Protein AF-A0A7X6SII7-F1 (afdb_monomer)

Radius of gyration: 23.07 Å; Cα contacts (8 Å, |Δi|>4): 286; chains: 1; bounding box: 39×50×78 Å

Mean predicted aligned error: 10.19 Å

Sequence (181 aa):
YEIGPFTLRFVPSVHAPLIVGRAVPNSGELTCEHLDELSGNAYRCGDVWAISIEVKGCRIYHQGSADFIEDEVPAEPVDVFLAGIAGRNSVPTYFPRVLRALDPAQIVPTHYDNFFRSTAKGLPFMPLVNLTRWAEETDSVARDARIVALDLEPQAPAAATDPERTNPESTDPESTERESK

Secondary structure (DSSP, 8-state):
-EETTEEEEEEEE----TBTTTB-TT-S---TT-GGG--TTT-----EEEEEEEETTEEEEEE-SS---GGGS-SS--SEEEEE-TTGGGSTTHHHHHHHHH--SEEEEES-B-TTS-GGG--PBPTT--HHHHHHHHHHH-TTSEE-------PPPPP---S------------------

pLDDT: mean 83.1, std 18.73, range [35.22, 98.5]

Solvent-accessible surface area (backbone atoms only — not comparable to full-atom values): 10917 Å² total; per-residue (Å²): 89,78,58,88,76,32,40,44,43,79,30,64,35,38,69,33,24,65,52,89,47,72,36,49,71,49,63,49,80,57,68,86,86,66,66,91,66,66,44,84,84,61,48,31,57,34,84,40,59,26,41,39,36,35,42,92,90,41,34,36,37,38,35,76,40,20,39,68,44,72,90,56,53,59,88,63,67,26,48,32,30,41,38,21,44,37,52,33,87,41,33,84,64,38,67,64,50,52,49,66,56,33,50,36,50,25,39,28,80,35,66,44,59,32,80,94,49,63,65,92,64,44,82,53,62,37,84,88,44,52,67,68,64,48,50,55,54,43,57,74,69,46,72,84,32,42,81,49,77,79,90,71,75,86,74,74,78,62,73,80,76,74,86,83,76,73,78,84,80,84,78,82,81,89,83,91,85,87,86,88,134

Foldseek 3Di:
DDDPQKDKDWFFFDAQAQPQLPHDVQADADDPPPPPPPDVNNDHPHTATWMWMDGPRAIEIEHQHQTTDLVRQDQDAHAEYAAEQPNVVSDPCSVLSVCVSRVYQEYEYDNQFDPVDDCVQPGDGDPPSPVVVVVVVCCVRNVNHHYDYDPDPPDDGRDPDDPPPDDDDPDDDDDDDDDDD

Structure (mmCIF, N/CA/C/O backbone):
data_AF-A0A7X6SII7-F1
#
_entry.id   AF-A0A7X6SII7-F1
#
loop_
_atom_site.group_PDB
_atom_site.id
_atom_site.type_symbol
_atom_site.label_atom_id
_atom_site.label_alt_id
_atom_site.label_comp_id
_atom_site.label_asym_id
_atom_site.label_entity_id
_atom_site.label_seq_id
_atom_site.pdbx_PDB_ins_code
_atom_site.Cartn_x
_atom_site.Cartn_y
_atom_site.Cartn_z
_atom_site.occupancy
_atom_site.B_iso_or_equiv
_atom_site.auth_seq_id
_atom_site.auth_comp_id
_atom_site.auth_asym_id
_atom_site.auth_atom_id
_atom_site.pdbx_PDB_model_num
ATOM 1 N N . TYR A 1 1 ? -8.939 15.999 2.863 1.00 95.75 1 TYR A N 1
ATOM 2 C CA . TYR A 1 1 ? -9.845 16.289 1.736 1.00 95.75 1 TYR A CA 1
ATOM 3 C C . TYR A 1 1 ? -11.142 15.541 1.956 1.00 95.75 1 TYR A C 1
ATOM 5 O O . TYR A 1 1 ? -11.082 14.405 2.402 1.00 95.75 1 TYR A O 1
ATOM 13 N N . GLU A 1 2 ? -12.284 16.152 1.663 1.00 97.06 2 GLU A N 1
ATOM 14 C CA . GLU A 1 2 ? -13.591 15.490 1.739 1.00 97.06 2 GLU A CA 1
ATOM 15 C C . GLU A 1 2 ? -14.167 15.375 0.326 1.00 97.06 2 GLU A C 1
ATOM 17 O O . GLU A 1 2 ? -14.242 16.368 -0.398 1.00 97.06 2 GLU A O 1
ATOM 22 N N . ILE A 1 3 ? -14.516 14.157 -0.090 1.00 96.94 3 ILE A N 1
ATOM 23 C CA . ILE A 1 3 ? -15.051 13.855 -1.421 1.00 96.94 3 ILE A CA 1
ATOM 24 C C . ILE A 1 3 ? -16.286 12.978 -1.234 1.00 96.94 3 ILE A C 1
ATOM 26 O O . ILE A 1 3 ? -16.186 11.767 -1.046 1.00 96.94 3 ILE A O 1
ATOM 30 N N . GLY A 1 4 ? -17.473 13.585 -1.262 1.00 97.00 4 GLY A N 1
ATOM 31 C CA . GLY A 1 4 ? -18.711 12.868 -0.955 1.00 97.00 4 GLY A CA 1
ATOM 32 C C . GLY A 1 4 ? -18.643 12.225 0.441 1.00 97.00 4 GLY A C 1
ATOM 33 O O . GLY A 1 4 ? -18.376 12.937 1.403 1.00 97.00 4 GLY A O 1
ATOM 34 N N . PRO A 1 5 ? -18.871 10.905 0.587 1.00 97.12 5 PRO A N 1
ATOM 35 C CA . PRO A 1 5 ? -18.815 10.235 1.887 1.00 97.12 5 PRO A CA 1
ATOM 36 C C . PRO A 1 5 ? -17.390 9.882 2.355 1.00 97.12 5 PRO A C 1
ATOM 38 O O . PRO A 1 5 ? -17.259 9.206 3.375 1.00 97.12 5 PRO A O 1
ATOM 41 N N . PHE A 1 6 ? -16.352 10.255 1.598 1.00 98.19 6 PHE A N 1
ATOM 42 C CA . PHE A 1 6 ? -14.968 9.873 1.862 1.00 98.19 6 PHE A CA 1
ATOM 43 C C . PHE A 1 6 ? -14.169 11.027 2.466 1.00 98.19 6 PHE A C 1
ATOM 45 O O . PHE A 1 6 ? -14.142 12.128 1.911 1.00 98.19 6 PHE A O 1
ATOM 52 N N . THR A 1 7 ? -13.422 10.734 3.526 1.00 98.25 7 THR A N 1
ATOM 53 C CA . THR A 1 7 ? -12.374 11.605 4.063 1.00 98.25 7 THR A CA 1
ATOM 54 C C . THR A 1 7 ? -11.020 11.039 3.662 1.00 98.25 7 THR A C 1
ATOM 56 O O . THR A 1 7 ? -10.670 9.930 4.050 1.00 98.25 7 THR A O 1
ATOM 59 N N . LEU A 1 8 ? -10.250 11.795 2.882 1.00 97.81 8 LEU A N 1
ATOM 60 C CA . LEU A 1 8 ? -8.930 11.406 2.395 1.00 97.81 8 LEU A CA 1
ATOM 61 C C . LEU A 1 8 ? -7.840 12.217 3.096 1.00 97.81 8 LEU A C 1
ATOM 63 O O . LEU A 1 8 ? -7.907 13.453 3.158 1.00 97.81 8 LEU A O 1
ATOM 67 N N . ARG A 1 9 ? -6.797 11.529 3.551 1.00 97.19 9 ARG A N 1
ATOM 68 C CA . ARG A 1 9 ? -5.551 12.109 4.055 1.00 97.19 9 ARG A CA 1
ATOM 69 C C . ARG A 1 9 ? -4.390 11.524 3.264 1.00 97.19 9 ARG A C 1
ATOM 71 O O . ARG A 1 9 ? -4.254 10.308 3.174 1.00 97.19 9 ARG A O 1
ATOM 78 N N . PHE A 1 10 ? -3.567 12.400 2.705 1.00 97.06 10 PHE A N 1
ATOM 79 C CA . PHE A 1 10 ? -2.291 12.013 2.118 1.00 97.06 10 PHE A CA 1
ATOM 80 C C . PHE A 1 10 ? -1.266 12.019 3.244 1.00 97.06 10 PHE A C 1
ATOM 82 O O . PHE A 1 10 ? -1.093 13.037 3.910 1.00 97.06 10 PHE A O 1
ATOM 89 N N . VAL A 1 11 ? -0.666 10.864 3.488 1.00 97.62 11 VAL A N 1
ATOM 90 C CA . VAL A 1 11 ? 0.299 10.641 4.561 1.00 97.62 11 VAL A CA 1
ATOM 91 C C . VAL A 1 11 ? 1.689 10.639 3.929 1.00 97.62 11 VAL A C 1
ATOM 93 O O . VAL A 1 11 ? 1.910 9.816 3.031 1.00 97.62 11 VAL A O 1
ATOM 96 N N . PRO A 1 12 ? 2.599 11.554 4.317 1.00 97.31 12 PRO A N 1
ATOM 97 C CA . PRO A 1 12 ? 3.953 11.570 3.780 1.00 97.31 12 PRO A CA 1
ATOM 98 C C . PRO A 1 12 ? 4.615 10.198 3.921 1.00 97.31 12 PRO A C 1
ATOM 100 O O . PRO A 1 12 ? 4.467 9.507 4.929 1.00 97.31 12 PRO A O 1
ATOM 103 N N . SER A 1 13 ? 5.317 9.768 2.880 1.00 96.44 13 SER A N 1
ATOM 104 C CA . SER A 1 13 ? 5.897 8.431 2.811 1.00 96.44 13 SER A CA 1
ATOM 105 C C . SER A 1 13 ? 7.200 8.446 2.014 1.00 96.44 13 SER A C 1
ATOM 107 O O . SER A 1 13 ? 7.691 9.497 1.606 1.00 96.44 13 SER A O 1
ATOM 109 N N . VAL A 1 14 ? 7.787 7.269 1.803 1.00 93.81 14 VAL A N 1
ATOM 110 C CA . VAL A 1 14 ? 9.038 7.107 1.054 1.00 93.81 14 VAL A CA 1
ATOM 111 C C . VAL A 1 14 ? 8.947 5.941 0.080 1.00 93.81 14 VAL A C 1
ATOM 113 O O . VAL A 1 14 ? 8.241 4.956 0.300 1.00 93.81 14 VAL A O 1
ATOM 116 N N . HIS A 1 15 ? 9.666 6.053 -1.035 1.00 93.56 15 HIS A N 1
ATOM 117 C CA . HIS A 1 15 ? 9.746 4.966 -1.998 1.00 93.56 15 HIS A CA 1
ATOM 118 C C . HIS A 1 15 ? 10.793 3.936 -1.554 1.00 93.56 15 HIS A C 1
ATOM 120 O O . HIS A 1 15 ? 11.882 4.303 -1.116 1.00 93.56 15 HIS A O 1
ATOM 126 N N . ALA A 1 16 ? 10.524 2.645 -1.760 1.00 89.44 16 ALA A N 1
ATOM 127 C CA . ALA A 1 16 ? 11.519 1.604 -1.533 1.00 89.44 16 ALA A CA 1
ATOM 128 C C . ALA A 1 16 ? 12.734 1.801 -2.471 1.00 89.44 16 ALA A C 1
ATOM 130 O O . ALA A 1 16 ? 12.552 2.103 -3.658 1.00 89.44 16 ALA A O 1
ATOM 131 N N . PRO A 1 17 ? 13.977 1.581 -2.014 1.00 88.31 17 PRO A N 1
ATOM 132 C CA . PRO A 1 17 ? 15.160 1.696 -2.855 1.00 88.31 17 PRO A CA 1
ATOM 133 C C . PRO A 1 17 ? 15.268 0.481 -3.793 1.00 88.31 17 PRO A C 1
ATOM 135 O O . PRO A 1 17 ? 15.845 -0.553 -3.459 1.00 88.31 17 PRO A O 1
ATOM 138 N N . LEU A 1 18 ? 14.685 0.567 -4.990 1.00 84.12 18 LEU A N 1
ATOM 139 C CA . LEU A 1 18 ? 14.614 -0.569 -5.921 1.00 84.12 18 LEU A CA 1
ATOM 140 C C . LEU A 1 18 ? 15.907 -0.815 -6.714 1.00 84.12 18 LEU A C 1
ATOM 142 O O . LEU A 1 18 ? 16.118 -1.923 -7.206 1.00 84.12 18 LEU A O 1
ATOM 146 N N . ILE A 1 19 ? 16.800 0.172 -6.825 1.00 78.44 19 ILE A N 1
ATOM 147 C CA . ILE A 1 19 ? 18.090 0.008 -7.508 1.00 78.44 19 ILE A CA 1
ATOM 148 C C . ILE A 1 19 ? 19.044 -0.733 -6.573 1.00 78.44 19 ILE A C 1
ATOM 150 O O . ILE A 1 19 ? 19.716 -0.123 -5.741 1.00 78.44 19 ILE A O 1
ATOM 154 N N . VAL A 1 20 ? 19.079 -2.063 -6.695 1.00 80.25 20 VAL A N 1
ATOM 155 C CA . VAL A 1 20 ? 19.944 -2.966 -5.906 1.00 80.25 20 VAL A CA 1
ATOM 156 C C . VAL A 1 20 ? 19.814 -2.720 -4.389 1.00 80.25 20 VAL A C 1
ATOM 158 O O . VAL A 1 20 ? 20.786 -2.826 -3.645 1.00 80.25 20 VAL A O 1
ATOM 161 N N . GLY A 1 21 ? 18.624 -2.329 -3.918 1.00 77.88 21 GLY A N 1
ATOM 162 C CA . GLY A 1 21 ? 18.395 -2.021 -2.502 1.00 77.88 21 GLY A CA 1
ATOM 163 C C . GLY A 1 21 ? 19.013 -0.705 -2.014 1.00 77.88 21 GLY A C 1
ATOM 164 O O . GLY A 1 21 ? 19.112 -0.510 -0.808 1.00 77.88 21 GLY A O 1
ATOM 165 N N . ARG A 1 22 ? 19.500 0.174 -2.906 1.00 80.94 22 ARG A N 1
ATOM 166 C CA . ARG A 1 22 ? 20.304 1.356 -2.528 1.00 80.94 22 ARG A CA 1
ATOM 167 C C . ARG A 1 22 ? 19.762 2.706 -2.973 1.00 80.94 22 ARG A C 1
ATOM 169 O O . ARG A 1 22 ? 20.085 3.703 -2.340 1.00 80.94 22 ARG A O 1
ATOM 176 N N . ALA A 1 23 ? 18.995 2.765 -4.057 1.00 83.62 23 ALA A N 1
ATOM 177 C CA . ALA A 1 23 ? 18.468 4.030 -4.565 1.00 83.62 23 ALA A CA 1
ATOM 178 C C . ALA A 1 23 ? 17.062 3.878 -5.146 1.00 83.62 23 ALA A C 1
ATOM 180 O O . ALA A 1 23 ? 16.682 2.810 -5.633 1.00 83.62 23 ALA A O 1
ATOM 181 N N . VAL A 1 24 ? 16.303 4.971 -5.101 1.00 84.50 24 VAL A N 1
ATOM 182 C CA . VAL A 1 24 ? 14.980 5.082 -5.718 1.00 84.50 24 VAL A CA 1
ATOM 183 C C . VAL A 1 24 ? 15.145 5.308 -7.229 1.00 84.50 24 VAL A C 1
ATOM 185 O O . VAL A 1 24 ? 15.905 6.201 -7.627 1.00 84.50 24 VAL A O 1
ATOM 188 N N . PRO A 1 25 ? 14.477 4.518 -8.093 1.00 84.38 25 PRO A N 1
ATOM 189 C CA . PRO A 1 25 ? 14.449 4.766 -9.533 1.00 84.38 25 PRO A CA 1
ATOM 190 C C . PRO A 1 25 ? 13.995 6.187 -9.858 1.00 84.38 25 PRO A C 1
ATOM 192 O O . PRO A 1 25 ? 13.020 6.668 -9.291 1.00 84.38 25 PRO A O 1
ATOM 195 N N . ASN A 1 26 ? 14.712 6.859 -10.762 1.00 87.00 26 ASN A N 1
ATOM 196 C CA . ASN A 1 26 ? 14.439 8.245 -11.152 1.00 87.00 26 ASN A CA 1
ATOM 197 C C . ASN A 1 26 ? 14.253 9.198 -9.954 1.00 87.00 26 ASN A C 1
ATOM 199 O O . ASN A 1 26 ? 13.431 10.107 -10.005 1.00 87.00 26 ASN A O 1
ATOM 203 N N . SER A 1 27 ? 15.021 9.016 -8.873 1.00 87.12 27 SER A N 1
ATOM 204 C CA . SER A 1 27 ? 14.995 9.927 -7.722 1.00 87.12 27 SER A CA 1
ATOM 205 C C . SER A 1 27 ? 15.153 11.390 -8.153 1.00 87.12 27 SER A C 1
ATOM 207 O O . SER A 1 27 ? 15.924 11.696 -9.071 1.00 87.12 27 SER A O 1
ATOM 209 N N . GLY A 1 28 ? 14.446 12.282 -7.465 1.00 86.19 28 GLY A N 1
ATOM 210 C CA . GLY A 1 28 ? 14.430 13.718 -7.730 1.00 86.19 28 GLY A CA 1
ATOM 211 C C . GLY A 1 28 ? 13.039 14.313 -7.539 1.00 86.19 28 GLY A C 1
ATOM 212 O O . GLY A 1 28 ? 12.057 13.580 -7.421 1.00 86.19 28 GLY A O 1
ATOM 213 N N . GLU A 1 29 ? 12.982 15.638 -7.523 1.00 87.31 29 GLU A N 1
ATOM 214 C CA . GLU A 1 29 ? 11.740 16.407 -7.473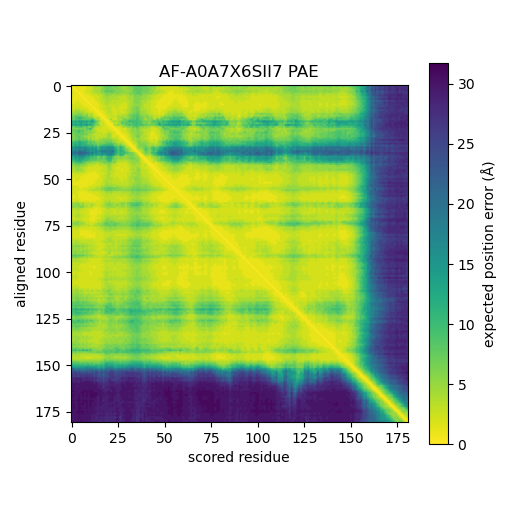 1.00 87.31 29 GLU A CA 1
ATOM 215 C C . GLU A 1 29 ? 10.962 16.275 -8.791 1.00 87.31 29 GLU A C 1
ATOM 217 O O . GLU A 1 29 ? 11.557 16.232 -9.871 1.00 87.31 29 GLU A O 1
ATOM 222 N N . LEU A 1 30 ? 9.634 16.222 -8.692 1.00 85.56 30 LEU A N 1
ATOM 223 C CA . LEU A 1 30 ? 8.717 16.305 -9.822 1.00 85.56 30 LEU A CA 1
ATOM 224 C C . LEU A 1 30 ? 7.749 17.458 -9.549 1.00 85.56 30 LEU A C 1
ATOM 226 O O . LEU A 1 30 ? 6.997 17.404 -8.579 1.00 85.56 30 LEU A O 1
ATOM 230 N N . THR A 1 31 ? 7.760 18.485 -10.399 1.00 81.31 31 THR A N 1
ATOM 231 C CA . THR A 1 31 ? 6.867 19.645 -10.272 1.00 81.31 31 THR A CA 1
ATOM 232 C C . THR A 1 31 ? 5.969 19.781 -11.496 1.00 81.31 31 THR A C 1
ATOM 234 O O . THR A 1 31 ? 6.288 19.309 -12.588 1.00 81.31 31 THR A O 1
ATOM 237 N N . CYS A 1 32 ? 4.837 20.464 -11.325 1.00 79.31 32 CYS A N 1
ATOM 238 C CA . CYS A 1 32 ? 3.934 20.799 -12.430 1.00 79.31 32 CYS A CA 1
ATOM 239 C C . CYS A 1 32 ? 4.380 22.037 -13.226 1.00 79.31 32 CYS A C 1
ATOM 241 O O . CYS A 1 32 ? 3.657 22.470 -14.118 1.00 79.31 32 CYS A O 1
ATOM 243 N N . GLU A 1 33 ? 5.526 22.637 -12.895 1.00 78.81 33 GLU A N 1
ATOM 244 C CA . GLU A 1 33 ? 5.976 23.896 -13.500 1.00 78.81 33 GLU A CA 1
ATOM 245 C C . GLU A 1 33 ? 6.568 23.705 -14.904 1.00 78.81 33 GLU A C 1
ATOM 247 O O . GLU A 1 33 ? 6.540 24.636 -15.701 1.00 78.81 33 GLU A O 1
ATOM 252 N N . HIS A 1 34 ? 7.071 22.505 -15.223 1.00 70.19 34 HIS A N 1
ATOM 253 C CA . HIS A 1 34 ? 7.804 22.228 -16.466 1.00 70.19 34 HIS A CA 1
ATOM 254 C C . HIS A 1 34 ? 7.419 20.859 -17.059 1.00 70.19 34 HIS A C 1
ATOM 256 O O . HIS A 1 34 ? 8.235 19.939 -17.134 1.00 70.19 34 HIS A O 1
ATOM 262 N N . LEU A 1 35 ? 6.153 20.692 -17.458 1.00 71.06 35 LEU A N 1
ATOM 263 C CA . LEU A 1 35 ? 5.634 19.414 -17.980 1.00 71.06 35 LEU A CA 1
ATOM 264 C C . LEU A 1 35 ? 6.083 19.105 -19.423 1.00 71.06 35 LEU A C 1
ATOM 266 O O . LEU A 1 35 ? 5.927 17.978 -19.896 1.00 71.06 35 LEU A O 1
ATOM 270 N N . ASP A 1 36 ? 6.646 20.097 -20.107 1.00 61.72 36 ASP A N 1
ATOM 271 C CA . ASP A 1 36 ? 6.871 20.141 -21.555 1.00 61.72 36 ASP A CA 1
ATOM 272 C C . ASP A 1 36 ? 7.904 19.105 -22.048 1.00 61.72 36 ASP A C 1
ATOM 274 O O . ASP A 1 36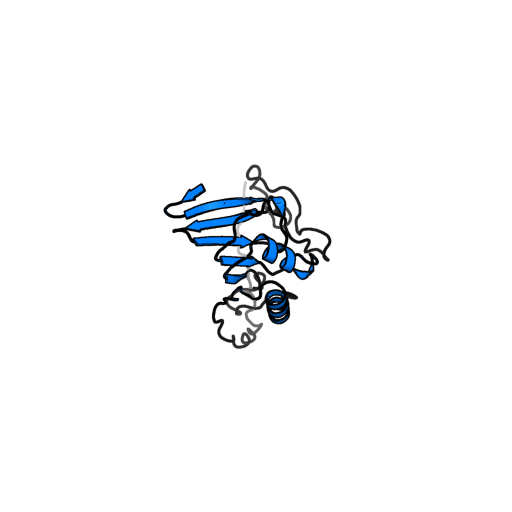 ? 7.906 18.732 -23.221 1.00 61.72 36 ASP A O 1
ATOM 278 N N . GLU A 1 37 ? 8.759 18.603 -21.149 1.00 64.12 37 GLU A N 1
ATOM 279 C CA . GLU A 1 37 ? 9.889 17.718 -21.465 1.00 64.12 37 GLU A CA 1
ATOM 280 C C . GLU A 1 37 ? 9.903 16.400 -20.666 1.00 64.12 37 GLU A C 1
ATOM 282 O O . GLU A 1 37 ? 10.957 15.770 -20.530 1.00 64.12 37 GLU A O 1
ATOM 287 N N . LEU A 1 38 ? 8.760 15.939 -20.137 1.00 71.19 38 LEU A N 1
ATOM 288 C CA . LEU A 1 38 ? 8.675 14.707 -19.330 1.00 71.19 38 LEU A CA 1
ATOM 289 C C . LEU A 1 38 ? 8.862 13.417 -20.160 1.00 71.19 38 LEU A C 1
ATOM 291 O O . LEU A 1 38 ? 7.981 12.568 -20.280 1.00 71.19 38 LEU A O 1
ATOM 295 N N . SER A 1 39 ? 10.059 13.243 -20.717 1.00 78.00 39 SER A N 1
ATOM 296 C CA . SER A 1 39 ? 10.587 11.957 -21.159 1.00 78.00 39 SER A CA 1
ATOM 297 C C . SER A 1 39 ? 10.756 11.013 -19.964 1.00 78.00 39 SER A C 1
ATOM 299 O O . SER A 1 39 ? 10.872 11.451 -18.818 1.00 78.00 39 SER A O 1
ATOM 301 N N . GLY A 1 40 ? 10.850 9.703 -20.214 1.00 76.88 40 GLY A N 1
ATOM 302 C CA . GLY A 1 40 ? 10.960 8.710 -19.135 1.00 76.88 40 GLY A CA 1
ATOM 303 C C . GLY A 1 40 ? 12.122 8.943 -18.152 1.00 76.88 40 GLY A C 1
ATOM 304 O O . GLY A 1 40 ? 11.998 8.592 -16.984 1.00 76.88 40 GLY A O 1
ATOM 305 N N . ASN A 1 41 ? 13.222 9.572 -18.591 1.00 75.25 41 ASN A N 1
ATOM 306 C CA . ASN A 1 41 ? 14.362 9.918 -17.726 1.00 75.25 41 ASN A CA 1
ATOM 307 C C . ASN A 1 41 ? 14.187 11.257 -16.985 1.00 75.25 41 ASN A C 1
ATOM 309 O O . ASN A 1 41 ? 14.825 11.477 -15.955 1.00 75.25 41 ASN A O 1
ATOM 313 N N . ALA A 1 42 ? 13.365 12.161 -17.521 1.00 80.31 42 ALA A N 1
ATOM 314 C CA . ALA A 1 42 ? 13.019 13.431 -16.885 1.00 80.31 42 ALA A CA 1
ATOM 315 C C . ALA A 1 42 ? 11.867 13.271 -15.880 1.00 80.31 42 ALA A C 1
ATOM 317 O O . ALA A 1 42 ? 11.735 14.084 -14.970 1.00 80.31 42 ALA A O 1
ATOM 318 N N . TYR A 1 43 ? 11.079 12.198 -15.999 1.00 85.19 43 TYR A N 1
ATOM 319 C CA . TYR A 1 43 ? 10.013 11.861 -15.064 1.00 85.19 43 TYR A CA 1
ATOM 320 C C . TYR A 1 43 ? 10.586 11.320 -13.748 1.00 85.19 43 TYR A C 1
ATOM 322 O O . TYR A 1 43 ? 10.931 10.137 -13.626 1.00 85.19 43 TYR A O 1
ATOM 330 N N . ARG A 1 44 ? 10.736 12.219 -12.773 1.00 88.00 44 ARG A N 1
ATOM 331 C CA . ARG A 1 44 ? 11.269 11.907 -11.447 1.00 88.00 44 ARG A CA 1
ATOM 332 C C . ARG A 1 44 ? 10.212 11.316 -10.522 1.00 88.00 44 ARG A C 1
ATOM 334 O O . ARG A 1 44 ? 9.020 11.485 -10.740 1.00 88.00 44 ARG A O 1
ATOM 341 N N . CYS A 1 45 ? 10.674 10.629 -9.480 1.00 89.50 45 CYS A N 1
ATOM 342 C CA . CYS A 1 45 ? 9.819 10.019 -8.463 1.00 89.50 45 CYS A CA 1
ATOM 343 C C . CYS A 1 45 ? 8.908 11.049 -7.774 1.00 89.50 45 CYS A C 1
ATOM 345 O O . CYS A 1 45 ? 7.748 10.741 -7.520 1.00 89.50 45 CYS A O 1
ATOM 347 N N . GLY A 1 46 ? 9.420 12.252 -7.493 1.00 91.62 46 GLY A N 1
ATOM 348 C CA . GLY A 1 46 ? 8.682 13.266 -6.747 1.00 91.62 46 GLY A CA 1
ATOM 349 C C . GLY A 1 46 ? 8.362 12.836 -5.316 1.00 91.62 46 GLY A C 1
ATOM 350 O O . GLY A 1 46 ? 9.016 11.953 -4.750 1.00 91.62 46 GLY A O 1
ATOM 351 N N . ASP A 1 47 ? 7.342 13.474 -4.748 1.00 92.38 47 ASP A N 1
ATOM 352 C CA . ASP A 1 47 ? 6.853 13.158 -3.411 1.00 92.38 47 ASP A CA 1
ATOM 353 C C . ASP A 1 47 ? 6.084 11.836 -3.393 1.00 92.38 47 ASP A C 1
ATOM 355 O O . ASP A 1 47 ? 5.303 11.518 -4.294 1.00 92.38 47 ASP A O 1
ATOM 359 N N . VAL A 1 48 ? 6.267 11.079 -2.315 1.00 94.31 48 VAL A N 1
ATOM 360 C CA . VAL A 1 48 ? 5.647 9.769 -2.129 1.00 94.31 48 VAL A CA 1
ATOM 361 C C . VAL A 1 48 ? 4.648 9.862 -0.994 1.00 94.31 48 VAL A C 1
ATOM 363 O O . VAL A 1 48 ? 4.952 10.372 0.083 1.00 94.31 48 VAL A O 1
ATOM 366 N N . TRP A 1 49 ? 3.456 9.329 -1.229 1.00 96.44 49 TRP A N 1
ATOM 367 C CA . TRP A 1 49 ? 2.351 9.417 -0.290 1.00 96.44 49 TRP A CA 1
ATOM 368 C C . TRP A 1 49 ? 1.700 8.055 -0.114 1.00 96.44 49 TRP A C 1
ATOM 370 O O . TRP A 1 49 ? 1.464 7.331 -1.083 1.00 96.44 49 TRP A O 1
ATOM 380 N N . ALA A 1 50 ? 1.360 7.740 1.127 1.00 97.50 50 ALA A N 1
ATOM 381 C CA . ALA A 1 50 ? 0.304 6.790 1.414 1.00 97.50 50 ALA A CA 1
ATOM 382 C C . ALA A 1 50 ? -1.037 7.531 1.469 1.00 97.50 50 ALA A C 1
ATOM 384 O O . ALA A 1 50 ? -1.085 8.755 1.629 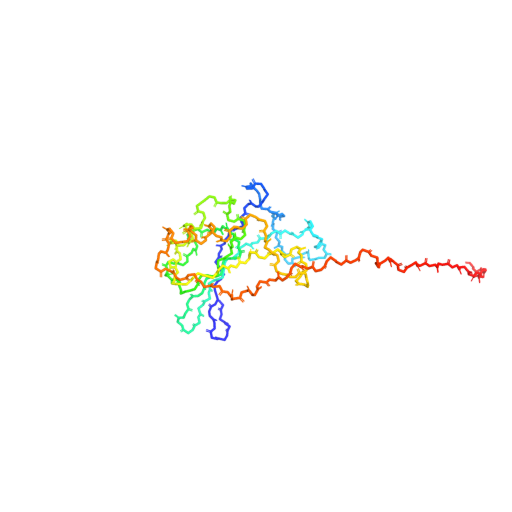1.00 97.50 50 ALA A O 1
ATOM 385 N N . ILE A 1 51 ? -2.143 6.804 1.333 1.00 97.81 51 ILE A N 1
ATOM 386 C CA . ILE A 1 51 ? -3.482 7.399 1.358 1.00 97.81 51 ILE A CA 1
ATOM 387 C C . ILE A 1 51 ? -4.293 6.727 2.458 1.00 97.81 51 ILE A C 1
ATOM 389 O O . ILE A 1 51 ? -4.615 5.545 2.368 1.00 97.81 51 ILE A O 1
ATOM 393 N N . SER A 1 52 ? -4.646 7.496 3.484 1.00 97.94 52 SER A N 1
ATOM 394 C CA . SER A 1 52 ? -5.636 7.102 4.483 1.00 97.94 52 SER A CA 1
ATOM 395 C C . SER A 1 52 ? -7.014 7.578 4.031 1.00 97.94 52 SER A C 1
ATOM 397 O O . SER A 1 52 ? -7.197 8.738 3.653 1.00 97.94 52 SER A O 1
ATOM 399 N N . ILE A 1 53 ? -7.973 6.659 4.013 1.00 98.38 53 ILE A N 1
ATOM 400 C CA . ILE A 1 53 ? -9.324 6.856 3.500 1.00 98.38 53 ILE A CA 1
ATOM 401 C C . ILE A 1 53 ? -10.293 6.409 4.585 1.00 98.38 53 ILE A C 1
ATOM 403 O O . ILE A 1 53 ? -10.294 5.249 4.983 1.00 98.38 53 ILE A O 1
ATOM 407 N N . GLU A 1 54 ? -11.157 7.309 5.028 1.00 98.19 54 GLU A N 1
ATOM 408 C CA . GLU A 1 54 ? -12.246 6.984 5.940 1.00 98.19 54 GLU A CA 1
ATOM 409 C C . GLU A 1 54 ? -13.587 7.104 5.218 1.00 98.19 54 GLU A C 1
ATOM 411 O O . GLU A 1 54 ? -13.847 8.086 4.521 1.00 98.19 54 GLU A O 1
ATOM 416 N N . VAL A 1 55 ? -14.448 6.101 5.378 1.00 98.06 55 VAL A N 1
ATOM 417 C CA . VAL A 1 55 ? -15.799 6.100 4.814 1.00 98.06 55 VAL A CA 1
ATOM 418 C C . VAL A 1 55 ? -16.745 5.309 5.705 1.00 98.06 55 VAL A C 1
ATOM 420 O O . VAL A 1 55 ? -16.527 4.134 5.978 1.00 98.06 55 VAL A O 1
ATOM 423 N N . LYS A 1 56 ? -17.833 5.947 6.156 1.00 96.25 56 LYS A N 1
ATOM 424 C CA . LYS A 1 56 ? -18.871 5.313 6.999 1.00 96.25 56 LYS A CA 1
ATOM 425 C C . LYS A 1 56 ? -18.303 4.553 8.218 1.00 96.25 56 LYS A C 1
ATOM 427 O O . LYS A 1 56 ? -18.805 3.487 8.563 1.00 96.25 56 LYS A O 1
ATOM 432 N N . GLY A 1 57 ? -17.264 5.100 8.852 1.00 95.88 57 GLY A N 1
ATOM 433 C CA . GLY A 1 57 ? -16.600 4.496 10.013 1.00 95.88 57 GLY A CA 1
ATOM 434 C C . GLY A 1 57 ? -15.610 3.370 9.693 1.00 95.88 57 GLY A C 1
ATOM 435 O O . GLY A 1 57 ? -15.083 2.782 10.625 1.00 95.88 57 GLY A O 1
ATOM 436 N N . CYS A 1 58 ? -15.356 3.078 8.414 1.00 97.88 58 CYS A N 1
ATOM 437 C CA . CYS A 1 58 ? -14.309 2.162 7.964 1.00 97.88 58 CYS A CA 1
ATOM 438 C C . CYS A 1 58 ? -13.059 2.951 7.563 1.00 97.88 58 CYS A C 1
ATOM 440 O O . CYS A 1 58 ? -13.162 3.910 6.792 1.00 97.88 58 CYS A O 1
ATOM 442 N N . ARG A 1 59 ? -11.892 2.534 8.056 1.00 98.38 59 ARG A N 1
ATOM 443 C CA . ARG A 1 59 ? -10.576 3.105 7.762 1.00 98.38 59 ARG A CA 1
ATOM 444 C C . ARG A 1 59 ? -9.784 2.183 6.848 1.00 98.38 59 ARG A C 1
ATOM 446 O O . ARG A 1 59 ? -9.461 1.050 7.197 1.00 98.38 59 ARG A O 1
ATOM 453 N N . ILE A 1 60 ? -9.430 2.704 5.686 1.00 98.44 60 ILE A N 1
ATOM 454 C CA . ILE A 1 60 ? -8.638 2.026 4.670 1.00 98.44 60 ILE A CA 1
ATOM 455 C C . ILE A 1 60 ? -7.305 2.760 4.558 1.00 98.44 60 ILE A C 1
ATOM 457 O O . ILE A 1 60 ? -7.278 3.978 4.399 1.00 98.44 60 ILE A O 1
ATOM 461 N N . TYR A 1 61 ? -6.200 2.027 4.602 1.00 98.50 61 TYR A N 1
ATOM 462 C CA . TYR A 1 61 ? -4.866 2.574 4.387 1.00 98.50 61 TYR A CA 1
ATOM 463 C C . TYR A 1 61 ? -4.260 1.972 3.127 1.00 98.50 61 TYR A C 1
ATOM 465 O O . TYR A 1 61 ? -4.120 0.755 3.019 1.00 98.50 61 TYR A O 1
ATOM 473 N N . HIS A 1 62 ? -3.913 2.814 2.159 1.00 98.19 62 HIS A N 1
ATOM 474 C CA . HIS A 1 62 ? -3.268 2.407 0.920 1.00 98.19 62 HIS A CA 1
ATOM 475 C C . HIS A 1 62 ? -1.796 2.794 0.922 1.00 98.19 62 HIS A C 1
ATOM 477 O O . HIS A 1 62 ? -1.463 3.979 0.938 1.00 98.19 62 HIS A O 1
ATOM 483 N N . GLN A 1 63 ? -0.929 1.785 0.843 1.00 97.19 63 GLN A N 1
ATOM 484 C CA . GLN A 1 63 ? 0.511 1.968 0.734 1.00 97.19 63 GLN A CA 1
ATOM 485 C C . GLN A 1 63 ? 0.971 1.572 -0.667 1.00 97.19 63 GLN A C 1
ATOM 487 O O . GLN A 1 63 ? 1.017 0.388 -0.995 1.00 97.19 63 GLN A O 1
ATOM 492 N N . GLY A 1 64 ? 1.311 2.567 -1.490 1.00 89.94 64 GLY A N 1
ATOM 493 C CA . GLY A 1 64 ? 1.670 2.352 -2.897 1.00 89.94 64 GLY A CA 1
ATOM 494 C C . GLY A 1 64 ? 3.081 1.794 -3.118 1.00 89.94 64 GLY A C 1
ATOM 495 O O . GLY A 1 64 ? 3.310 1.088 -4.095 1.00 89.94 64 GLY A O 1
ATOM 496 N N . SER A 1 65 ? 4.021 2.066 -2.208 1.00 90.31 65 SER A N 1
ATOM 497 C CA . SER A 1 65 ? 5.411 1.596 -2.286 1.00 90.31 65 SER A CA 1
ATOM 498 C C . SER A 1 65 ? 5.861 0.972 -0.964 1.00 90.31 65 SER A C 1
ATOM 500 O O . SER A 1 65 ? 5.429 1.387 0.106 1.00 90.31 65 SER A O 1
ATOM 502 N N . ALA A 1 66 ? 6.767 -0.003 -1.029 1.00 91.88 66 ALA A N 1
ATOM 503 C CA . ALA A 1 66 ? 7.184 -0.808 0.114 1.00 91.88 66 ALA A CA 1
ATOM 504 C C . ALA A 1 66 ? 8.237 -0.145 1.035 1.00 91.88 66 ALA A C 1
ATOM 506 O O . ALA A 1 66 ? 9.268 -0.749 1.331 1.00 91.88 66 ALA A O 1
ATOM 507 N N . ASP A 1 67 ? 7.989 1.097 1.455 1.00 94.31 67 ASP A N 1
ATOM 508 C CA . ASP A 1 67 ? 8.646 1.767 2.586 1.00 94.31 67 ASP A CA 1
ATOM 509 C C . ASP A 1 67 ? 7.744 2.894 3.124 1.00 94.31 67 ASP A C 1
ATOM 511 O O . ASP A 1 67 ? 6.783 3.264 2.455 1.00 94.31 67 ASP A O 1
ATOM 515 N N . PHE A 1 68 ? 7.986 3.406 4.334 1.00 96.50 68 PHE A N 1
ATOM 516 C CA . PHE A 1 68 ? 7.155 4.455 4.939 1.00 96.50 68 PHE A CA 1
ATOM 517 C C . PHE A 1 68 ? 7.863 5.227 6.060 1.00 96.50 68 PHE A C 1
ATOM 519 O O . PHE A 1 68 ? 8.808 4.736 6.681 1.00 96.50 68 PHE A O 1
ATOM 526 N N . ILE A 1 69 ? 7.356 6.429 6.349 1.00 96.44 69 ILE A N 1
ATOM 527 C CA . ILE A 1 69 ? 7.772 7.238 7.498 1.00 96.44 69 ILE A CA 1
ATOM 528 C C . ILE A 1 69 ? 6.877 6.855 8.676 1.00 96.44 69 ILE A C 1
ATOM 530 O O . ILE A 1 69 ? 5.668 7.051 8.629 1.00 96.44 69 ILE A O 1
ATOM 534 N N . GLU A 1 70 ? 7.460 6.260 9.713 1.00 94.88 70 GLU A N 1
ATOM 535 C CA . GLU A 1 70 ? 6.695 5.653 10.811 1.00 94.88 70 GLU A CA 1
ATOM 536 C C . GLU A 1 70 ? 5.920 6.679 11.640 1.00 94.88 70 GLU A C 1
ATOM 538 O O . GLU A 1 70 ? 4.755 6.450 11.945 1.00 94.88 70 GLU A O 1
ATOM 543 N N . ASP A 1 71 ? 6.525 7.839 11.897 1.00 96.19 71 ASP A N 1
ATOM 544 C CA . ASP A 1 71 ? 5.916 8.924 12.677 1.00 96.19 71 ASP A CA 1
ATOM 545 C C . ASP A 1 71 ? 4.727 9.600 11.966 1.00 96.19 71 ASP A C 1
ATOM 547 O O . ASP A 1 71 ? 3.947 10.307 12.600 1.00 96.19 71 ASP A O 1
ATOM 551 N N . GLU A 1 72 ? 4.578 9.384 10.657 1.00 97.06 72 GLU A N 1
ATOM 552 C CA . GLU A 1 72 ? 3.479 9.936 9.853 1.00 97.06 72 GLU A CA 1
ATOM 553 C C . GLU A 1 72 ? 2.254 9.008 9.833 1.00 97.06 72 GLU A C 1
ATOM 555 O O . GLU A 1 72 ? 1.158 9.410 9.433 1.00 97.06 72 GLU A O 1
ATOM 560 N N . VAL A 1 73 ? 2.411 7.748 10.255 1.00 95.69 73 VAL A N 1
ATOM 561 C CA . VAL A 1 73 ? 1.310 6.781 10.269 1.00 95.69 73 VAL A CA 1
ATOM 562 C C . VAL A 1 73 ? 0.278 7.183 11.331 1.00 95.69 73 VAL A C 1
ATOM 564 O O . VAL A 1 73 ? 0.658 7.504 12.458 1.00 95.69 73 VAL A O 1
ATOM 567 N N . PRO A 1 74 ? -1.033 7.160 11.011 1.00 90.38 74 PRO A N 1
ATOM 568 C CA . PRO A 1 74 ? -2.076 7.403 12.001 1.00 90.38 74 PRO A CA 1
ATOM 569 C C . PRO A 1 74 ? -1.930 6.472 13.206 1.00 90.38 74 PRO A C 1
ATOM 571 O O . PRO A 1 74 ? -1.677 5.282 13.045 1.00 90.38 74 PRO A O 1
ATOM 574 N N . ALA A 1 75 ? -2.116 7.014 14.408 1.00 91.00 75 ALA A N 1
ATOM 575 C CA . ALA A 1 75 ? -2.001 6.234 15.637 1.00 91.00 75 ALA A CA 1
ATOM 576 C C . ALA A 1 75 ? -3.156 5.235 15.806 1.00 91.00 75 A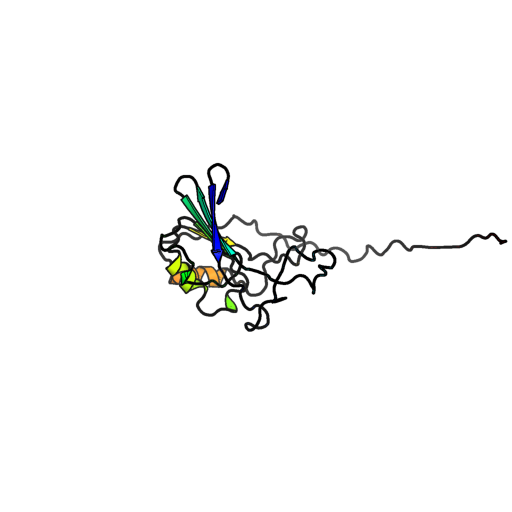LA A C 1
ATOM 578 O O . ALA A 1 75 ? -3.050 4.281 16.577 1.00 91.00 75 ALA A O 1
ATOM 579 N N . GLU A 1 76 ? -4.288 5.480 15.146 1.00 93.56 76 GLU A N 1
ATOM 580 C CA . GLU A 1 76 ? -5.438 4.603 15.231 1.00 93.56 76 GLU A CA 1
ATOM 581 C C . GLU A 1 76 ? -5.323 3.389 14.294 1.00 93.56 76 GLU A C 1
ATOM 583 O O . GLU A 1 76 ? -4.956 3.553 13.127 1.00 93.56 76 GLU A O 1
ATOM 588 N N . PRO A 1 77 ? -5.757 2.197 14.750 1.00 96.31 77 PRO A N 1
ATOM 589 C CA . PRO A 1 77 ? -5.837 1.013 13.904 1.00 96.31 77 PRO A CA 1
ATOM 590 C C . PRO A 1 77 ? -6.705 1.224 12.664 1.00 96.31 77 PRO A C 1
ATOM 592 O O . PRO A 1 77 ? -7.665 2.017 12.670 1.00 96.31 77 PRO A O 1
ATOM 595 N N . VAL A 1 78 ? -6.394 0.461 11.617 1.00 97.81 78 VAL A N 1
ATOM 596 C CA . VAL A 1 78 ? -7.107 0.493 10.335 1.00 97.81 78 VAL A CA 1
ATOM 597 C C . VAL A 1 78 ? -7.917 -0.782 10.118 1.00 97.81 78 VAL A C 1
ATOM 599 O O . VAL A 1 78 ? -7.532 -1.878 10.513 1.00 97.81 78 VAL A O 1
ATOM 602 N N . ASP A 1 79 ? -9.055 -0.673 9.442 1.00 98.31 79 ASP A N 1
ATOM 603 C CA . ASP A 1 79 ? -9.880 -1.842 9.136 1.00 98.31 79 ASP A CA 1
ATOM 604 C C . ASP A 1 79 ? -9.306 -2.629 7.953 1.00 98.31 79 ASP A C 1
ATOM 606 O O . ASP A 1 79 ? -9.321 -3.861 7.946 1.00 98.31 79 ASP A O 1
ATOM 610 N N . VAL A 1 80 ? -8.787 -1.919 6.946 1.00 98.31 80 VAL A N 1
ATOM 611 C CA . VAL A 1 80 ? -8.266 -2.514 5.711 1.00 98.31 80 VAL A CA 1
ATOM 612 C C . VAL A 1 80 ? -6.927 -1.893 5.337 1.00 98.31 80 VAL A C 1
ATOM 614 O O . VAL A 1 80 ? -6.828 -0.692 5.099 1.00 98.31 80 VAL A O 1
ATOM 617 N N . PHE A 1 81 ? -5.905 -2.727 5.190 1.00 98.25 81 PHE A N 1
ATOM 618 C CA . PHE A 1 81 ? -4.611 -2.342 4.647 1.00 98.25 81 PHE A CA 1
ATOM 619 C C . PHE A 1 81 ? -4.458 -2.843 3.207 1.00 98.25 81 PHE A C 1
ATOM 621 O O . PHE A 1 81 ? -4.348 -4.045 2.966 1.00 98.25 81 PHE A O 1
ATOM 628 N N . LEU A 1 82 ? -4.433 -1.921 2.242 1.00 97.94 82 LEU A N 1
ATOM 629 C CA . LEU A 1 82 ? -4.067 -2.196 0.853 1.00 97.94 82 LEU A CA 1
ATOM 630 C C . LEU A 1 82 ? -2.537 -2.138 0.741 1.00 97.94 82 LEU A C 1
ATOM 632 O O . LEU A 1 82 ? -1.943 -1.067 0.594 1.00 97.94 82 LEU A O 1
ATOM 636 N N . ALA A 1 83 ? -1.912 -3.303 0.867 1.00 96.62 83 ALA A N 1
ATOM 637 C CA . ALA A 1 83 ? -0.482 -3.468 1.058 1.00 96.62 83 ALA A CA 1
ATOM 638 C C . ALA A 1 83 ? 0.261 -3.561 -0.279 1.00 96.62 83 ALA A C 1
ATOM 640 O O . ALA A 1 83 ? 0.211 -4.599 -0.938 1.00 96.62 83 ALA A O 1
ATOM 641 N N . GLY A 1 84 ? 0.966 -2.513 -0.702 1.00 94.75 84 GLY A N 1
ATOM 642 C CA . GLY A 1 84 ? 1.904 -2.589 -1.824 1.00 94.75 84 GLY A CA 1
ATOM 643 C C . GLY A 1 84 ? 3.134 -3.416 -1.447 1.00 94.75 84 GLY A C 1
ATOM 644 O O . GLY A 1 84 ? 3.907 -3.022 -0.577 1.00 94.75 84 GLY A O 1
ATOM 645 N N . ILE A 1 85 ? 3.319 -4.580 -2.079 1.00 93.25 85 ILE A N 1
ATOM 646 C CA . ILE A 1 85 ? 4.346 -5.554 -1.650 1.00 93.25 85 ILE A CA 1
ATOM 647 C C . ILE A 1 85 ? 5.528 -5.705 -2.613 1.00 93.25 85 ILE A C 1
ATOM 649 O O . ILE A 1 85 ? 6.532 -6.334 -2.257 1.00 93.25 85 ILE A O 1
ATOM 653 N N . ALA A 1 86 ? 5.461 -5.138 -3.821 1.00 91.38 86 ALA A N 1
ATOM 654 C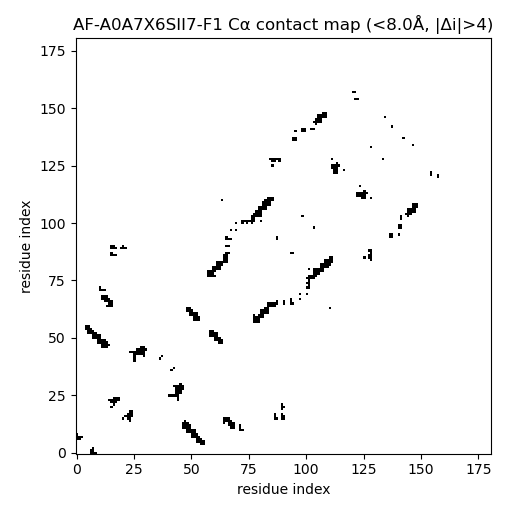 CA . ALA A 1 86 ? 6.633 -5.082 -4.691 1.00 91.38 86 ALA A CA 1
ATOM 655 C C . ALA A 1 86 ? 7.742 -4.233 -4.060 1.00 91.38 86 ALA A C 1
ATOM 657 O O . ALA A 1 86 ? 7.500 -3.186 -3.470 1.00 91.38 86 ALA A O 1
ATOM 658 N N . GLY A 1 87 ? 8.985 -4.701 -4.184 1.00 90.00 87 GLY A N 1
ATOM 659 C CA . GLY A 1 87 ? 10.144 -4.000 -3.631 1.00 90.00 87 GLY A CA 1
ATOM 660 C C . GLY A 1 87 ? 10.371 -4.193 -2.131 1.00 90.00 87 GLY A C 1
ATOM 661 O O . GLY A 1 87 ? 11.431 -3.811 -1.648 1.00 90.00 87 GLY A O 1
ATOM 662 N N . ARG A 1 88 ? 9.464 -4.863 -1.404 1.00 92.12 88 ARG A N 1
ATOM 663 C CA . ARG A 1 88 ? 9.575 -5.076 0.056 1.00 92.12 88 ARG A CA 1
ATOM 664 C C . ARG A 1 88 ? 10.898 -5.695 0.505 1.00 92.12 88 ARG A C 1
ATOM 666 O O . ARG A 1 88 ? 11.380 -5.414 1.591 1.00 92.12 88 ARG A O 1
ATOM 673 N N . ASN A 1 89 ? 11.501 -6.543 -0.330 1.00 89.69 89 ASN A N 1
ATOM 674 C CA . ASN A 1 89 ? 12.760 -7.211 0.005 1.00 89.69 89 ASN A CA 1
ATOM 675 C C . ASN A 1 89 ? 13.955 -6.246 0.023 1.00 89.69 89 ASN A C 1
ATOM 677 O O . ASN A 1 89 ? 15.003 -6.604 0.554 1.00 89.69 89 ASN A O 1
ATOM 681 N N . SER A 1 90 ? 13.811 -5.051 -0.558 1.00 90.75 90 SER A N 1
ATOM 682 C CA . SER A 1 90 ? 14.832 -4.003 -0.534 1.00 90.75 90 SER A CA 1
ATOM 683 C C . SER A 1 90 ? 14.891 -3.262 0.800 1.00 90.75 90 SER A C 1
ATOM 685 O O . SER A 1 90 ? 15.895 -2.609 1.069 1.00 90.75 90 SER A O 1
ATOM 687 N N . VAL A 1 91 ? 13.847 -3.361 1.629 1.00 91.25 91 VAL A N 1
ATOM 688 C CA . VAL A 1 91 ? 13.760 -2.682 2.926 1.00 91.25 91 VAL A CA 1
ATOM 689 C C . VAL A 1 91 ? 13.590 -3.731 4.023 1.00 91.25 91 VAL A C 1
ATOM 691 O O . VAL A 1 91 ? 12.479 -4.208 4.274 1.00 91.25 91 VAL A O 1
ATOM 694 N N . PRO A 1 92 ? 14.686 -4.143 4.687 1.00 88.88 92 PRO A N 1
ATOM 695 C CA . PRO A 1 92 ? 14.611 -5.109 5.771 1.00 88.88 92 PRO A CA 1
ATOM 696 C C . PRO A 1 92 ? 13.600 -4.669 6.828 1.00 88.88 92 PRO A C 1
ATOM 698 O O . PRO A 1 92 ? 13.585 -3.513 7.240 1.00 88.88 92 PRO A O 1
ATOM 701 N N . THR A 1 93 ? 12.775 -5.602 7.301 1.00 90.06 93 THR A N 1
ATOM 702 C CA . THR A 1 93 ? 11.768 -5.382 8.357 1.00 90.06 93 THR A CA 1
ATOM 703 C C . THR A 1 93 ? 10.631 -4.408 8.028 1.00 90.06 93 THR A C 1
ATOM 705 O O . THR A 1 93 ? 9.775 -4.206 8.888 1.00 90.06 93 THR A O 1
ATOM 708 N N . TYR A 1 94 ? 10.558 -3.867 6.803 1.00 93.50 94 TYR A N 1
ATOM 709 C CA . TYR A 1 94 ? 9.470 -2.979 6.376 1.00 93.50 94 TYR A CA 1
ATOM 710 C C . TYR A 1 94 ? 8.094 -3.563 6.699 1.00 93.50 94 TYR A C 1
ATOM 712 O O . TYR A 1 94 ? 7.279 -2.915 7.353 1.00 93.50 94 TYR A O 1
ATOM 720 N N . PHE A 1 95 ? 7.854 -4.805 6.277 1.00 94.00 95 PHE A N 1
ATOM 721 C CA . PHE A 1 95 ? 6.522 -5.381 6.359 1.00 94.00 95 PHE A CA 1
ATOM 722 C C . PHE A 1 95 ? 6.079 -5.632 7.817 1.00 94.00 95 PHE A C 1
ATOM 724 O O . PHE A 1 95 ? 5.006 -5.174 8.205 1.00 94.00 95 PHE A O 1
ATOM 731 N N . PRO A 1 96 ? 6.918 -6.209 8.700 1.00 94.19 96 PRO A N 1
ATOM 732 C CA . PRO A 1 96 ? 6.608 -6.269 10.126 1.00 94.19 96 PRO A CA 1
ATOM 733 C C . PRO A 1 96 ? 6.425 -4.903 10.802 1.00 94.19 96 PRO A C 1
ATOM 735 O O . PRO A 1 96 ? 5.640 -4.800 11.739 1.00 94.19 96 PRO A O 1
ATOM 738 N N . ARG A 1 97 ? 7.167 -3.866 10.386 1.00 95.56 97 ARG A N 1
ATOM 739 C CA . ARG A 1 97 ? 7.019 -2.503 10.927 1.00 95.56 97 ARG A CA 1
ATOM 740 C C . ARG A 1 97 ? 5.657 -1.919 10.565 1.00 95.56 97 ARG A C 1
ATOM 742 O O . ARG A 1 97 ? 4.921 -1.514 11.456 1.00 95.56 97 ARG A O 1
ATOM 749 N N . VAL A 1 98 ? 5.299 -1.941 9.280 1.00 96.25 98 VAL A N 1
ATOM 750 C CA . VAL A 1 98 ? 4.046 -1.332 8.811 1.00 96.25 98 VAL A CA 1
ATOM 751 C C . VAL A 1 98 ? 2.819 -2.053 9.372 1.00 96.25 98 VAL A C 1
ATOM 753 O O . VAL A 1 98 ? 1.858 -1.399 9.757 1.00 96.25 98 VAL A O 1
ATOM 756 N N . LEU A 1 99 ? 2.869 -3.384 9.521 1.00 96.31 99 LEU A N 1
ATOM 757 C CA . LEU A 1 99 ? 1.777 -4.137 10.145 1.00 96.31 99 LEU A CA 1
ATOM 758 C C . LEU A 1 99 ? 1.566 -3.767 11.616 1.00 96.31 99 LEU A C 1
ATOM 760 O O . LEU A 1 99 ? 0.425 -3.670 12.049 1.00 96.31 99 LEU A O 1
ATOM 764 N N . ARG A 1 100 ? 2.643 -3.541 12.378 1.00 95.12 100 ARG A N 1
ATOM 765 C CA . ARG A 1 100 ? 2.530 -3.106 13.780 1.00 95.12 100 ARG A CA 1
ATOM 766 C C . ARG A 1 100 ? 2.036 -1.671 13.905 1.00 95.12 100 ARG A C 1
ATOM 768 O O . ARG A 1 100 ? 1.306 -1.384 14.842 1.00 95.12 100 ARG A O 1
ATOM 775 N N . ALA A 1 101 ? 2.452 -0.795 12.994 1.00 96.00 101 ALA A N 1
ATOM 776 C CA . ALA A 1 101 ? 2.030 0.600 12.998 1.00 96.00 101 ALA A CA 1
ATOM 777 C C . ALA A 1 101 ? 0.543 0.748 12.637 1.00 96.00 101 ALA A C 1
ATOM 779 O O . ALA A 1 101 ? -0.148 1.561 13.234 1.00 96.00 101 ALA A O 1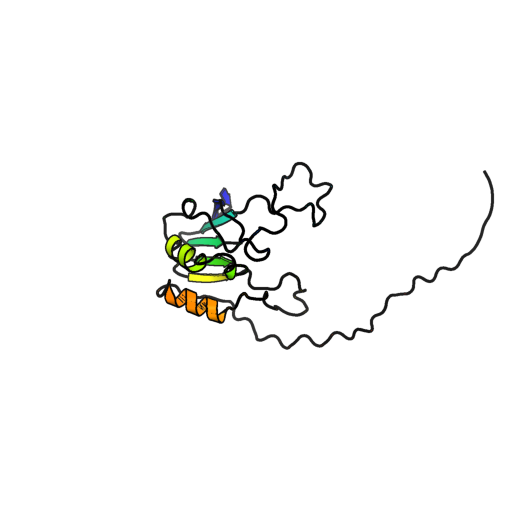
ATOM 780 N N . LEU A 1 102 ? 0.053 -0.045 11.677 1.00 97.19 102 LEU A N 1
ATOM 781 C CA . LEU A 1 102 ? -1.326 0.049 11.187 1.00 97.19 102 LEU A CA 1
ATOM 782 C C . LEU A 1 102 ? -2.334 -0.815 11.953 1.00 97.19 102 LEU A C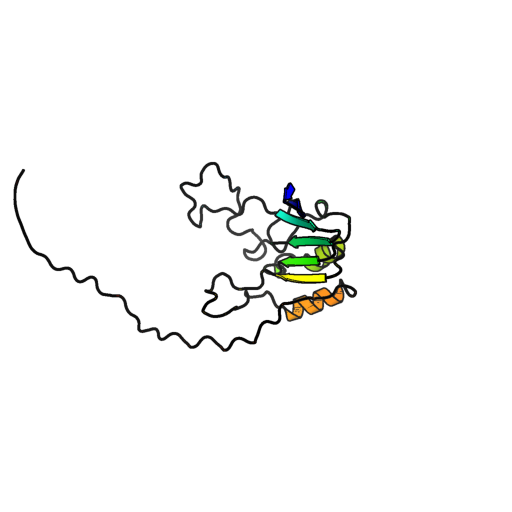 1
ATOM 784 O O . LEU A 1 102 ? -3.524 -0.514 11.898 1.00 97.19 102 LEU A O 1
ATOM 788 N N . ASP A 1 103 ? -1.882 -1.900 12.589 1.00 96.50 103 ASP A N 1
ATOM 789 C CA . ASP A 1 103 ? -2.721 -2.894 13.278 1.00 96.50 103 ASP A CA 1
ATOM 790 C C . ASP A 1 103 ? -3.997 -3.281 12.487 1.00 96.50 103 ASP A C 1
ATOM 792 O O . ASP A 1 103 ? -5.120 -3.036 12.935 1.00 96.50 103 ASP A O 1
ATOM 796 N N . PRO A 1 104 ? -3.859 -3.801 11.247 1.00 97.69 104 PRO A N 1
ATOM 797 C CA . PRO A 1 104 ? -4.994 -3.940 10.347 1.00 97.69 104 PRO A CA 1
ATOM 798 C C . PRO A 1 104 ? -5.869 -5.160 10.653 1.00 97.69 104 PRO A C 1
ATOM 800 O O . PRO A 1 104 ? -5.365 -6.271 10.809 1.00 97.69 104 PRO A O 1
ATOM 803 N N . ALA A 1 105 ? -7.194 -5.008 10.581 1.00 97.50 105 ALA A N 1
ATOM 804 C CA . ALA A 1 105 ? -8.108 -6.157 10.654 1.00 97.50 105 ALA A CA 1
ATOM 805 C C . ALA A 1 105 ? -8.096 -7.018 9.371 1.00 97.50 105 ALA A C 1
ATOM 807 O O . ALA A 1 105 ? -8.297 -8.239 9.420 1.00 97.50 105 ALA A O 1
ATOM 808 N N . GLN A 1 106 ? -7.881 -6.396 8.208 1.00 98.06 106 GLN A N 1
ATOM 809 C CA . GLN A 1 106 ? -7.765 -7.063 6.910 1.00 98.06 106 GLN A CA 1
ATOM 810 C C . GLN A 1 106 ? -6.555 -6.559 6.132 1.00 98.06 106 GLN A C 1
ATOM 812 O O . GLN A 1 106 ? -6.288 -5.361 6.086 1.00 98.06 106 GLN A O 1
ATOM 817 N N . ILE A 1 107 ? -5.859 -7.473 5.461 1.00 97.88 107 ILE A N 1
ATOM 818 C CA . ILE A 1 107 ? -4.689 -7.173 4.640 1.00 97.88 107 ILE A CA 1
ATOM 819 C C . ILE A 1 107 ? -4.967 -7.647 3.219 1.00 97.88 107 ILE A C 1
ATOM 821 O O . ILE A 1 107 ? -5.156 -8.838 2.973 1.00 97.88 107 ILE A O 1
ATOM 825 N N . VAL A 1 108 ? -4.964 -6.709 2.278 1.00 96.75 108 VAL A N 1
ATOM 826 C CA . VAL A 1 108 ? -5.140 -6.970 0.851 1.00 96.75 108 VAL A CA 1
ATOM 827 C C . VAL A 1 108 ? -3.804 -6.724 0.159 1.00 96.75 108 VAL A C 1
ATOM 829 O O . VAL A 1 108 ? -3.374 -5.570 0.098 1.00 96.75 108 VAL A O 1
ATOM 832 N N . PRO A 1 109 ? -3.114 -7.754 -0.363 1.00 94.69 109 PRO A N 1
ATOM 833 C CA . PRO A 1 109 ? -1.902 -7.522 -1.130 1.00 94.69 109 PRO A CA 1
ATOM 834 C C . PRO A 1 109 ? -2.254 -6.750 -2.406 1.00 94.69 109 PRO A C 1
ATOM 836 O O . PRO A 1 109 ? -3.275 -6.998 -3.046 1.00 94.69 109 PRO A O 1
ATOM 839 N N . THR A 1 110 ? -1.394 -5.816 -2.792 1.00 93.75 110 THR A N 1
ATOM 840 C CA . THR A 1 110 ? -1.495 -5.015 -4.017 1.00 93.75 110 THR A CA 1
ATOM 841 C C . THR A 1 110 ? -0.108 -4.825 -4.637 1.00 93.75 110 THR A C 1
ATOM 843 O O . THR A 1 110 ? 0.912 -5.176 -4.036 1.00 93.75 110 THR A O 1
ATOM 846 N N . HIS A 1 111 ? -0.061 -4.277 -5.854 1.00 92.00 111 HIS A N 1
ATOM 847 C CA . HIS A 1 111 ? 1.182 -3.926 -6.548 1.00 92.00 111 HIS A CA 1
ATOM 848 C C . HIS A 1 111 ? 2.146 -5.120 -6.740 1.00 92.00 111 HIS A C 1
ATOM 850 O O . HIS A 1 111 ? 3.365 -4.967 -6.711 1.00 92.00 111 HIS A O 1
ATOM 856 N N . TYR A 1 112 ? 1.618 -6.336 -6.895 1.00 91.00 112 TYR A N 1
ATOM 857 C CA . TYR A 1 112 ? 2.406 -7.549 -7.152 1.00 91.00 112 TYR A CA 1
ATOM 858 C C . TYR A 1 112 ? 2.430 -7.962 -8.627 1.00 91.00 112 TYR A C 1
ATOM 860 O O . TYR A 1 112 ? 3.176 -8.869 -8.998 1.00 91.00 112 TYR A O 1
ATOM 868 N N . ASP A 1 113 ? 1.622 -7.322 -9.462 1.00 89.25 113 ASP A N 1
ATOM 869 C CA . ASP A 1 113 ? 1.539 -7.521 -10.901 1.00 89.25 113 ASP A CA 1
ATOM 870 C C . ASP A 1 113 ? 2.742 -6.917 -11.632 1.00 89.25 113 ASP A C 1
ATOM 872 O O . ASP A 1 113 ? 3.301 -5.892 -11.247 1.00 89.25 113 ASP A O 1
ATOM 876 N N . ASN A 1 114 ? 3.153 -7.569 -12.714 1.00 90.62 114 ASN A N 1
ATOM 877 C CA . ASN A 1 114 ? 4.191 -7.091 -13.610 1.00 90.62 114 ASN A CA 1
ATOM 878 C C . ASN A 1 114 ? 3.589 -6.141 -14.644 1.00 90.62 114 ASN A C 1
ATOM 880 O O . ASN A 1 114 ? 3.304 -6.525 -15.780 1.00 90.62 114 ASN A O 1
ATOM 884 N N . PHE A 1 115 ? 3.467 -4.882 -14.236 1.00 87.62 115 PHE A N 1
ATOM 885 C CA . PHE A 1 115 ? 2.969 -3.774 -15.048 1.00 87.62 115 PHE A CA 1
ATOM 886 C C . PHE A 1 115 ? 3.869 -3.410 -16.247 1.00 87.62 115 PHE A C 1
ATOM 888 O O . PHE A 1 115 ? 3.462 -2.630 -17.104 1.00 87.62 115 PHE A O 1
ATOM 895 N N . PHE A 1 116 ? 5.069 -3.996 -16.377 1.00 88.94 116 PHE A N 1
ATOM 896 C CA . PHE A 1 116 ? 5.884 -3.886 -17.598 1.00 88.94 116 PHE A CA 1
ATOM 897 C C . PHE A 1 116 ? 5.408 -4.824 -18.718 1.00 88.94 116 PHE A C 1
ATOM 899 O O . PHE A 1 116 ? 5.956 -4.810 -19.823 1.00 88.94 116 PHE A O 1
ATOM 906 N N . ARG A 1 117 ? 4.412 -5.677 -18.450 1.00 87.81 117 ARG A N 1
ATOM 907 C CA . ARG A 1 117 ? 3.792 -6.560 -19.438 1.00 87.81 117 ARG A CA 1
ATOM 908 C C . ARG A 1 117 ? 2.334 -6.176 -19.657 1.00 87.81 117 ARG A C 1
ATOM 910 O O . ARG A 1 117 ? 1.626 -5.783 -18.742 1.00 87.81 117 ARG A O 1
ATOM 917 N N . SER A 1 118 ? 1.880 -6.338 -20.899 1.00 86.94 118 SER A N 1
ATOM 918 C CA . SER A 1 118 ? 0.472 -6.145 -21.248 1.00 86.94 118 SER A CA 1
ATOM 919 C C . SER A 1 118 ? -0.419 -7.152 -20.521 1.00 86.94 118 SER A C 1
ATOM 921 O O . SER A 1 118 ? -0.138 -8.352 -20.541 1.00 86.94 118 SER A O 1
ATOM 923 N N . THR A 1 119 ? -1.543 -6.669 -19.994 1.00 82.94 119 THR A N 1
ATOM 924 C CA . THR A 1 119 ? -2.595 -7.478 -19.362 1.00 82.94 119 THR A CA 1
ATOM 925 C C . THR A 1 119 ? -3.273 -8.455 -20.326 1.00 82.94 119 THR A C 1
ATOM 927 O O . THR A 1 119 ? -3.809 -9.473 -19.897 1.00 82.94 119 THR A O 1
ATOM 930 N N . ALA A 1 120 ? -3.193 -8.219 -21.643 1.00 84.94 120 ALA A N 1
ATOM 931 C CA . ALA A 1 120 ? -3.673 -9.163 -22.657 1.00 84.94 120 ALA A CA 1
ATOM 932 C C . ALA A 1 120 ? -2.884 -10.486 -22.661 1.00 84.94 120 ALA A C 1
ATOM 934 O O . ALA A 1 120 ? -3.374 -11.499 -23.152 1.00 84.94 120 ALA A O 1
ATOM 935 N N . LYS A 1 121 ? -1.662 -10.489 -22.106 1.00 81.69 121 LYS A N 1
ATOM 936 C CA . LYS A 1 121 ? -0.832 -11.691 -21.913 1.00 81.69 121 LYS A CA 1
ATOM 937 C C . LYS A 1 121 ? -1.027 -12.314 -20.533 1.00 81.69 121 LYS A C 1
ATOM 939 O O . LYS A 1 121 ? -0.226 -13.158 -20.132 1.00 81.69 121 LYS A O 1
ATOM 944 N N . GLY A 1 122 ? -2.053 -11.866 -19.816 1.00 82.19 122 GLY A N 1
ATOM 945 C CA . GLY A 1 122 ? -2.339 -12.294 -18.469 1.00 82.19 122 GLY A CA 1
ATOM 946 C C . GLY A 1 122 ? -1.879 -11.334 -17.372 1.00 82.19 122 GLY A C 1
ATOM 947 O O . GLY A 1 122 ? -1.543 -10.183 -17.632 1.00 82.19 122 GLY A O 1
ATOM 948 N N . LEU A 1 123 ? -1.850 -11.829 -16.134 1.00 81.75 123 LEU A N 1
ATOM 949 C CA . LEU A 1 123 ? -1.412 -11.149 -14.914 1.00 81.75 123 LEU A CA 1
ATOM 950 C C . LEU A 1 123 ? -0.121 -11.797 -14.382 1.00 81.75 123 LEU A C 1
ATOM 952 O O . LEU A 1 123 ? -0.133 -12.437 -13.329 1.00 81.75 123 LEU A O 1
ATOM 956 N N . PRO A 1 124 ? 1.008 -11.685 -15.107 1.00 85.75 124 PRO A N 1
ATOM 957 C CA . PRO A 1 124 ? 2.290 -12.120 -14.572 1.00 85.75 124 PRO A CA 1
ATOM 958 C C . PRO A 1 124 ? 2.626 -11.316 -13.315 1.00 85.75 124 PRO A C 1
ATOM 960 O O . PRO A 1 124 ? 2.347 -10.124 -13.255 1.00 85.75 124 PRO A O 1
ATOM 963 N N . PHE A 1 125 ? 3.272 -11.940 -12.333 1.00 88.31 125 PHE A N 1
ATOM 964 C CA . PHE A 1 125 ? 3.740 -11.238 -11.138 1.00 88.31 125 PHE A CA 1
ATOM 965 C C . PHE A 1 125 ? 5.123 -10.619 -11.343 1.00 88.31 125 PHE A C 1
ATOM 967 O O . PHE A 1 125 ? 5.932 -11.103 -12.145 1.00 88.31 125 PHE A O 1
ATOM 974 N N . MET A 1 126 ? 5.407 -9.546 -10.606 1.00 88.62 126 MET A N 1
ATOM 975 C CA . MET A 1 126 ? 6.742 -8.964 -10.551 1.00 88.62 126 MET A CA 1
ATOM 976 C C . MET A 1 126 ? 7.749 -9.976 -9.995 1.00 88.62 126 MET A C 1
ATOM 978 O O . MET A 1 126 ? 7.431 -10.729 -9.065 1.00 88.62 126 MET A O 1
ATOM 982 N N . PRO A 1 127 ? 8.991 -9.989 -10.514 1.00 83.25 127 PRO A N 1
ATOM 983 C CA . PRO A 1 127 ? 10.053 -10.788 -9.927 1.00 83.25 127 PRO A CA 1
ATOM 984 C C . PRO A 1 127 ? 10.207 -10.496 -8.432 1.00 83.25 127 PRO A C 1
ATOM 986 O O . PRO A 1 127 ? 10.055 -9.362 -7.984 1.00 83.25 127 PRO A O 1
ATOM 989 N N . LEU A 1 128 ? 10.561 -11.530 -7.666 1.00 86.19 128 LEU A N 1
ATOM 990 C CA . LEU A 1 128 ? 10.911 -11.449 -6.243 1.00 86.19 128 LEU A CA 1
ATOM 991 C C . LEU A 1 128 ? 9.778 -11.073 -5.272 1.00 86.19 128 LEU A C 1
ATOM 993 O O . LEU A 1 128 ? 10.031 -11.086 -4.071 1.00 86.19 128 LEU A O 1
ATOM 997 N N . VAL A 1 129 ? 8.543 -10.813 -5.718 1.00 88.62 129 VAL A N 1
ATOM 998 C CA . VAL A 1 129 ? 7.424 -10.524 -4.794 1.00 88.62 129 VAL A CA 1
ATOM 999 C C . VAL A 1 129 ? 7.211 -11.659 -3.783 1.00 88.62 129 VAL A C 1
ATOM 1001 O O . VAL A 1 129 ? 7.039 -11.393 -2.593 1.00 88.62 129 VAL A O 1
ATOM 1004 N N . ASN A 1 130 ? 7.279 -12.912 -4.258 1.00 89.44 130 ASN A N 1
ATOM 1005 C CA . ASN A 1 130 ? 7.113 -14.143 -3.477 1.00 89.44 130 ASN A CA 1
ATOM 1006 C C . ASN A 1 130 ? 5.920 -14.066 -2.500 1.00 89.44 130 ASN A C 1
ATOM 1008 O O . ASN A 1 130 ? 6.094 -13.871 -1.293 1.00 89.44 130 ASN A O 1
ATOM 1012 N N . LEU A 1 131 ? 4.711 -14.214 -3.055 1.00 89.31 131 LEU A N 1
ATOM 1013 C CA . LEU A 1 131 ? 3.444 -14.149 -2.319 1.00 89.31 131 LEU A CA 1
ATOM 1014 C C . LEU A 1 131 ? 3.353 -15.190 -1.196 1.00 89.31 131 LEU A C 1
ATOM 1016 O O . LEU A 1 131 ? 2.839 -14.875 -0.130 1.00 89.31 131 LEU A O 1
ATOM 1020 N N . THR A 1 132 ? 3.903 -16.391 -1.393 1.00 89.62 132 THR A N 1
ATOM 1021 C CA . THR A 1 132 ? 3.929 -17.438 -0.360 1.00 89.62 132 THR A CA 1
ATOM 1022 C C . THR A 1 132 ? 4.721 -16.987 0.863 1.00 89.62 132 THR A C 1
ATOM 1024 O O . THR A 1 132 ? 4.184 -16.956 1.965 1.00 89.62 132 THR A O 1
ATOM 1027 N N . ARG A 1 133 ? 5.965 -16.530 0.668 1.00 90.62 133 ARG A N 1
ATOM 1028 C CA . ARG A 1 133 ? 6.793 -16.006 1.765 1.00 90.62 133 ARG A CA 1
ATOM 1029 C C . ARG A 1 133 ? 6.175 -14.765 2.407 1.00 90.62 133 ARG A C 1
ATOM 1031 O O . ARG A 1 133 ? 6.352 -14.532 3.595 1.00 90.62 133 ARG A O 1
ATOM 1038 N N . TRP A 1 134 ? 5.509 -13.929 1.613 1.00 93.00 134 TRP A N 1
ATOM 1039 C CA . TRP A 1 134 ? 4.798 -12.763 2.129 1.00 93.00 134 TRP A CA 1
ATOM 1040 C C . TRP A 1 134 ? 3.648 -13.169 3.061 1.00 93.00 134 TRP A C 1
ATOM 1042 O O . TRP A 1 134 ? 3.520 -12.593 4.139 1.00 93.00 134 TRP A O 1
ATOM 1052 N N . ALA A 1 135 ? 2.861 -14.184 2.696 1.00 92.50 135 ALA A N 1
ATOM 1053 C CA . ALA A 1 135 ? 1.794 -14.703 3.548 1.00 92.50 135 ALA A CA 1
ATOM 1054 C C . ALA A 1 135 ? 2.355 -15.289 4.857 1.00 92.50 135 ALA A C 1
ATOM 1056 O O . ALA A 1 135 ? 1.891 -14.927 5.931 1.00 92.50 135 ALA A O 1
ATOM 1057 N N . GLU A 1 136 ? 3.427 -16.087 4.788 1.00 92.06 136 GLU A N 1
ATOM 1058 C CA . GLU A 1 136 ? 4.109 -16.625 5.979 1.00 92.06 136 GLU A CA 1
ATOM 1059 C C . GLU A 1 136 ? 4.635 -15.518 6.913 1.00 92.06 136 GLU A C 1
ATOM 1061 O O . GLU A 1 136 ? 4.504 -15.596 8.136 1.00 92.06 136 GLU A O 1
ATOM 1066 N N . GLU A 1 137 ? 5.233 -14.466 6.343 1.00 91.56 137 GLU A N 1
ATOM 1067 C CA . GLU A 1 137 ? 5.700 -13.302 7.100 1.00 91.56 137 GLU A CA 1
ATOM 1068 C C . GLU A 1 137 ? 4.529 -12.562 7.755 1.00 91.56 137 GLU A C 1
ATOM 1070 O O . GLU A 1 137 ? 4.621 -12.195 8.927 1.00 91.56 137 GLU A O 1
ATOM 1075 N N . THR A 1 138 ? 3.416 -12.407 7.035 1.00 93.12 138 THR A N 1
ATOM 1076 C CA . THR A 1 138 ? 2.179 -11.803 7.549 1.00 93.12 138 THR A CA 1
ATOM 1077 C C . THR A 1 138 ? 1.649 -12.581 8.752 1.00 93.12 138 THR A C 1
ATOM 1079 O O . THR A 1 138 ? 1.487 -12.000 9.825 1.00 93.12 138 THR A O 1
ATOM 1082 N N . ASP A 1 139 ? 1.488 -13.898 8.616 1.00 92.38 139 ASP A N 1
ATOM 1083 C CA . ASP A 1 139 ? 0.996 -14.789 9.675 1.00 92.38 139 ASP A CA 1
ATOM 1084 C C . ASP A 1 139 ? 1.903 -14.789 10.915 1.00 92.38 139 ASP A C 1
ATOM 1086 O O . ASP A 1 139 ? 1.457 -15.036 12.039 1.00 92.38 139 ASP A O 1
ATOM 1090 N N . SER A 1 140 ? 3.197 -14.510 10.739 1.00 91.06 140 SER A N 1
ATOM 1091 C CA . SER A 1 140 ? 4.143 -14.431 11.854 1.00 91.06 140 SER A CA 1
ATOM 1092 C C . SER A 1 140 ? 4.002 -13.153 12.693 1.00 91.06 140 SER A C 1
ATOM 1094 O O . SER A 1 140 ? 4.398 -13.159 13.862 1.00 91.06 140 SER A O 1
ATOM 1096 N N . VAL A 1 141 ? 3.432 -12.080 12.125 1.00 93.25 141 VAL A N 1
ATOM 1097 C CA . VAL A 1 141 ? 3.352 -10.745 12.744 1.00 93.25 141 VAL A CA 1
ATOM 1098 C C . VAL A 1 141 ? 1.923 -10.361 13.129 1.00 93.25 141 VAL A C 1
ATOM 1100 O O . VAL A 1 141 ? 1.720 -9.876 14.238 1.00 93.25 141 VAL A O 1
ATOM 1103 N N . ALA A 1 142 ? 0.948 -10.578 12.246 1.00 92.44 142 ALA A N 1
ATOM 1104 C CA . ALA A 1 142 ? -0.431 -10.109 12.379 1.00 92.44 142 ALA A CA 1
ATOM 1105 C C . ALA A 1 142 ? -1.412 -11.292 12.387 1.00 92.44 142 ALA A C 1
ATOM 1107 O O . ALA A 1 142 ? -2.202 -11.475 11.467 1.00 92.44 142 ALA A O 1
ATOM 1108 N N . ARG A 1 143 ? -1.343 -12.119 13.439 1.00 85.50 143 ARG A N 1
ATOM 1109 C CA . ARG A 1 143 ? -2.096 -13.387 13.547 1.00 85.50 143 ARG A CA 1
ATOM 1110 C C . ARG A 1 143 ? -3.615 -13.227 13.522 1.00 85.50 143 ARG A C 1
ATOM 1112 O O . ARG A 1 143 ? -4.307 -14.149 13.102 1.00 85.50 143 ARG A O 1
ATOM 1119 N N . ASP A 1 144 ? -4.108 -12.087 13.992 1.00 92.81 144 ASP A N 1
ATOM 1120 C CA . ASP A 1 144 ? -5.541 -11.794 14.069 1.00 92.81 144 ASP A CA 1
ATOM 1121 C C . ASP A 1 144 ? -6.068 -11.112 12.794 1.00 92.81 144 ASP A C 1
ATOM 1123 O O . ASP A 1 144 ? -7.281 -11.036 12.577 1.00 92.81 144 ASP A O 1
ATOM 1127 N N . ALA A 1 145 ? -5.165 -10.647 11.923 1.00 95.88 145 ALA A N 1
ATOM 1128 C CA . ALA A 1 145 ? -5.517 -10.027 10.657 1.00 95.88 145 ALA A CA 1
ATOM 1129 C C . ALA A 1 145 ? -5.907 -11.086 9.623 1.00 95.88 145 ALA A C 1
ATOM 1131 O O . ALA A 1 145 ? -5.296 -12.149 9.509 1.00 95.88 145 ALA A O 1
ATOM 1132 N N . ARG A 1 146 ? -6.912 -10.778 8.803 1.00 96.56 146 ARG A N 1
ATOM 1133 C CA . ARG A 1 146 ? -7.312 -11.645 7.688 1.00 96.56 146 ARG A CA 1
ATOM 1134 C C . ARG A 1 146 ? -6.632 -11.213 6.398 1.00 96.56 146 ARG A C 1
ATOM 1136 O O . ARG A 1 146 ? -6.844 -10.094 5.939 1.00 96.56 146 ARG A O 1
ATOM 1143 N N . ILE A 1 147 ? -5.888 -12.120 5.769 1.00 95.38 147 ILE A N 1
ATOM 1144 C CA . ILE A 1 147 ? -5.427 -11.930 4.390 1.00 95.38 147 ILE A CA 1
ATOM 1145 C C . ILE A 1 147 ? -6.623 -12.108 3.449 1.00 95.38 147 ILE A C 1
ATOM 1147 O O . ILE A 1 147 ? -7.293 -13.141 3.471 1.00 95.38 147 ILE A O 1
ATOM 1151 N N . VAL A 1 148 ? -6.889 -11.101 2.621 1.00 95.00 148 VAL A N 1
ATOM 1152 C CA . VAL A 1 148 ? -7.980 -11.095 1.642 1.00 95.00 148 VAL A CA 1
ATOM 1153 C C . VAL A 1 148 ? -7.389 -10.829 0.264 1.00 95.00 148 VAL A C 1
ATOM 1155 O O . VAL A 1 148 ? -6.738 -9.815 0.047 1.00 95.00 148 VAL A O 1
ATOM 1158 N N . ALA A 1 149 ? -7.625 -11.726 -0.686 1.00 88.12 149 ALA A N 1
ATOM 1159 C CA . ALA A 1 149 ? -7.190 -11.571 -2.068 1.00 88.12 149 ALA A CA 1
ATOM 1160 C C . ALA A 1 149 ? -8.355 -11.854 -3.018 1.00 88.12 149 ALA A C 1
ATOM 1162 O O . ALA A 1 149 ? -9.308 -12.549 -2.661 1.00 88.12 149 ALA A O 1
ATOM 1163 N N . LEU A 1 150 ? -8.276 -11.295 -4.227 1.00 82.00 150 LEU A N 1
ATOM 1164 C CA . LEU A 1 150 ? -9.185 -11.669 -5.303 1.00 82.00 150 LEU A CA 1
ATOM 1165 C C . LEU A 1 150 ? -8.907 -13.112 -5.714 1.00 82.00 150 LE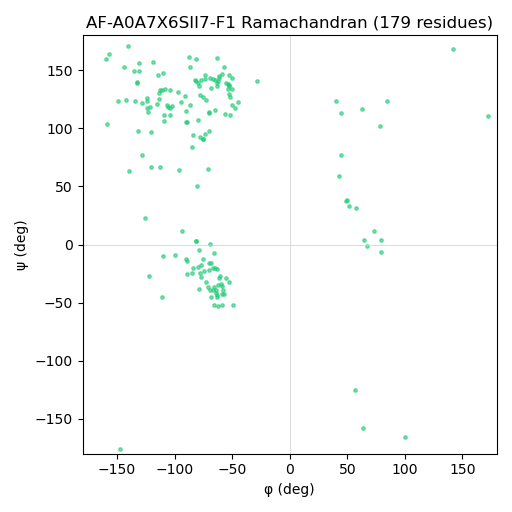U A C 1
ATOM 1167 O O . LEU A 1 150 ? -7.750 -13.531 -5.769 1.00 82.00 150 LEU A O 1
ATOM 1171 N N . ASP A 1 151 ? -9.973 -13.837 -6.031 1.00 79.25 151 ASP A N 1
ATOM 1172 C CA . ASP A 1 151 ? -9.858 -15.143 -6.661 1.00 79.25 151 ASP A CA 1
ATOM 1173 C C . ASP A 1 151 ? -9.356 -14.935 -8.094 1.00 79.25 151 ASP A C 1
ATOM 1175 O O . ASP A 1 151 ? -10.091 -14.499 -8.986 1.00 79.25 151 ASP A O 1
ATOM 1179 N N . LEU A 1 152 ? -8.047 -15.101 -8.278 1.00 70.31 152 LEU A N 1
ATOM 1180 C CA . LEU A 1 152 ? -7.409 -15.001 -9.578 1.00 70.31 152 LEU A CA 1
ATOM 1181 C C . LEU A 1 152 ? -7.413 -16.395 -10.192 1.00 70.31 152 LEU A C 1
ATOM 1183 O O . LEU A 1 152 ? -6.616 -17.250 -9.805 1.00 70.31 152 LEU A O 1
ATOM 1187 N N . GLU A 1 153 ? -8.295 -16.599 -11.169 1.00 64.12 153 GLU A N 1
ATOM 1188 C CA . GLU A 1 153 ? -8.322 -17.825 -11.963 1.00 64.12 153 GLU A CA 1
ATOM 1189 C C . GLU A 1 153 ? -6.913 -18.150 -12.496 1.00 64.12 153 GLU A C 1
ATOM 1191 O O . GLU A 1 153 ? -6.236 -17.254 -13.028 1.00 64.12 153 GLU A O 1
ATOM 1196 N N . PRO A 1 154 ? -6.448 -19.411 -12.388 1.00 57.44 154 PRO A N 1
ATOM 1197 C CA . PRO A 1 154 ? -5.170 -19.827 -12.940 1.00 57.44 154 PRO A CA 1
ATOM 1198 C C . PRO A 1 154 ? -5.135 -19.519 -14.434 1.00 57.44 154 PRO A C 1
ATOM 1200 O O . PRO A 1 154 ? -5.857 -20.112 -15.236 1.00 57.44 154 PRO A O 1
ATOM 1203 N N . GLN A 1 155 ? -4.291 -18.576 -14.833 1.00 57.34 155 GLN A N 1
ATOM 1204 C CA . GLN A 1 155 ? -4.209 -18.225 -16.239 1.00 57.34 155 GLN A CA 1
ATOM 1205 C C . GLN A 1 155 ? -3.441 -19.298 -17.001 1.00 57.34 155 GLN A C 1
ATOM 1207 O O . GLN A 1 155 ? -2.309 -19.644 -16.653 1.00 57.34 155 GLN A O 1
ATOM 1212 N N . ALA A 1 156 ? -4.057 -19.811 -18.069 1.00 52.16 156 ALA A N 1
ATOM 1213 C CA . ALA A 1 156 ? -3.359 -20.634 -19.040 1.00 52.16 156 ALA A CA 1
ATOM 1214 C C . ALA A 1 156 ? -2.136 -19.857 -19.565 1.00 52.16 156 ALA A C 1
ATOM 1216 O O . ALA A 1 156 ? -2.241 -18.646 -19.791 1.00 52.16 156 ALA A O 1
ATOM 1217 N N . PRO A 1 157 ? -0.974 -20.511 -19.756 1.00 50.94 157 PRO A N 1
ATOM 1218 C CA . PRO A 1 157 ? 0.189 -19.845 -20.323 1.00 50.94 157 PRO A CA 1
ATOM 1219 C C . PRO A 1 157 ? -0.219 -19.187 -21.640 1.00 50.94 157 PRO A C 1
ATOM 1221 O O . PRO A 1 157 ? -0.851 -19.828 -22.481 1.00 50.94 157 PRO A O 1
ATOM 1224 N N . ALA A 1 158 ? 0.110 -17.901 -21.796 1.00 51.28 158 ALA A N 1
ATOM 1225 C CA . ALA A 1 158 ? -0.174 -17.174 -23.023 1.00 51.28 158 ALA A CA 1
ATOM 1226 C C . ALA A 1 158 ? 0.347 -18.001 -24.204 1.00 51.28 158 ALA A C 1
ATOM 1228 O O . ALA A 1 158 ? 1.538 -18.325 -24.250 1.00 51.28 158 ALA A O 1
ATOM 1229 N N . ALA A 1 159 ? -0.547 -18.377 -25.125 1.00 48.44 159 ALA A N 1
ATOM 1230 C CA . ALA A 1 159 ? -0.147 -19.034 -26.358 1.00 48.44 159 ALA A CA 1
ATOM 1231 C C . ALA A 1 159 ? 0.942 -18.171 -27.000 1.00 48.44 159 ALA A C 1
ATOM 1233 O O . ALA A 1 159 ? 0.771 -16.954 -27.121 1.00 48.44 159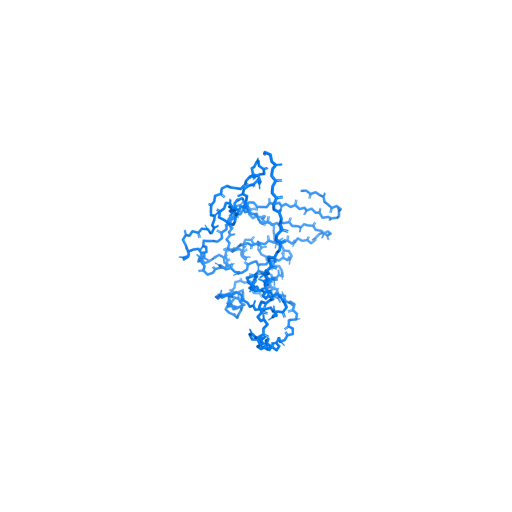 ALA A O 1
ATOM 1234 N N . ALA A 1 160 ? 2.083 -18.782 -27.323 1.00 43.28 160 ALA A N 1
ATOM 1235 C CA . ALA A 1 160 ? 3.184 -18.089 -27.967 1.00 43.28 160 ALA A CA 1
ATOM 1236 C C . ALA A 1 160 ? 2.630 -17.378 -29.205 1.00 43.28 160 ALA A C 1
ATOM 1238 O O . ALA A 1 160 ? 2.162 -18.023 -30.140 1.00 43.28 160 ALA A O 1
ATOM 1239 N N . THR A 1 161 ? 2.602 -16.047 -29.176 1.00 48.12 161 THR A N 1
ATOM 1240 C CA . THR A 1 161 ? 2.246 -15.269 -30.355 1.00 48.12 161 THR A CA 1
ATOM 1241 C C . THR A 1 161 ? 3.331 -15.514 -31.388 1.00 48.12 161 THR A C 1
ATOM 1243 O O . THR A 1 161 ? 4.493 -15.185 -31.142 1.00 48.12 161 THR A O 1
ATOM 1246 N N . ASP A 1 162 ? 2.921 -16.127 -32.491 1.00 41.66 162 ASP A N 1
ATOM 1247 C CA . ASP A 1 162 ? 3.692 -16.363 -33.703 1.00 41.66 162 ASP A CA 1
ATOM 1248 C C . ASP A 1 162 ? 4.467 -15.087 -34.103 1.00 41.66 162 ASP A C 1
ATOM 1250 O O . ASP A 1 162 ? 3.842 -14.026 -34.230 1.00 41.66 162 ASP A O 1
ATOM 1254 N N . PRO A 1 163 ? 5.809 -15.118 -34.233 1.00 44.81 163 PRO A N 1
ATOM 1255 C CA . PRO A 1 163 ? 6.608 -13.930 -34.543 1.00 44.81 163 PRO A CA 1
ATOM 1256 C C . PRO A 1 163 ? 6.402 -13.406 -35.976 1.00 44.81 163 PRO A C 1
ATOM 1258 O O . PRO A 1 163 ? 6.991 -12.393 -36.348 1.00 44.81 163 PRO A O 1
ATOM 1261 N N . GLU A 1 164 ? 5.553 -14.043 -36.780 1.00 41.41 164 GLU A N 1
ATOM 1262 C CA . GLU A 1 164 ? 5.364 -13.727 -38.192 1.00 41.41 164 GLU A CA 1
ATOM 1263 C C . GLU A 1 164 ? 4.160 -12.795 -38.438 1.00 41.41 164 GLU A C 1
ATOM 1265 O O . GLU A 1 164 ? 3.173 -13.127 -39.089 1.00 41.41 164 GLU A O 1
ATOM 1270 N N . ARG A 1 165 ? 4.238 -11.566 -37.917 1.00 40.69 165 ARG A N 1
ATOM 1271 C CA . ARG A 1 165 ? 3.567 -10.408 -38.541 1.00 40.69 165 ARG A CA 1
ATOM 1272 C C . ARG A 1 165 ? 4.584 -9.295 -38.717 1.00 40.69 165 ARG A C 1
ATOM 1274 O O . ARG A 1 165 ? 4.672 -8.354 -37.934 1.00 40.69 165 ARG A O 1
ATOM 1281 N N . THR A 1 166 ? 5.396 -9.488 -39.745 1.00 40.25 166 THR A N 1
ATOM 1282 C CA . THR A 1 166 ? 6.339 -8.529 -40.307 1.00 40.25 166 THR A CA 1
ATOM 1283 C C . THR A 1 166 ? 5.636 -7.255 -40.781 1.00 40.25 166 THR A C 1
ATOM 1285 O O . THR A 1 166 ? 4.498 -7.293 -41.249 1.00 40.25 166 THR A O 1
ATOM 1288 N N . ASN A 1 167 ? 6.361 -6.141 -40.643 1.00 39.12 167 ASN A N 1
ATOM 1289 C CA . ASN A 1 167 ? 6.111 -4.809 -41.200 1.00 39.12 167 ASN A CA 1
ATOM 1290 C C . ASN A 1 167 ? 5.331 -4.805 -42.527 1.00 39.12 167 ASN A C 1
ATOM 1292 O O . ASN A 1 167 ? 5.692 -5.567 -43.425 1.00 39.12 167 ASN A O 1
ATOM 1296 N N . PRO A 1 168 ? 4.398 -3.861 -42.746 1.00 40.03 168 PRO A N 1
ATOM 1297 C CA . PRO A 1 168 ? 4.141 -3.416 -44.103 1.00 40.03 168 PRO A CA 1
ATOM 1298 C C . PRO A 1 168 ? 5.355 -2.605 -44.584 1.00 40.03 168 PRO A C 1
ATOM 1300 O O . PRO A 1 168 ? 5.677 -1.553 -44.032 1.00 40.03 168 PRO A O 1
ATOM 1303 N N . GLU A 1 169 ? 6.052 -3.134 -45.589 1.00 37.50 169 GLU A N 1
ATOM 1304 C CA . GLU A 1 169 ? 6.975 -2.386 -46.445 1.00 37.50 169 GLU A CA 1
ATOM 1305 C C . GLU A 1 169 ? 6.316 -1.085 -46.920 1.00 37.50 169 GLU A C 1
ATOM 1307 O O . GLU A 1 169 ? 5.335 -1.107 -47.664 1.00 37.50 169 GLU A O 1
ATOM 1312 N N . SER A 1 170 ? 6.886 0.059 -46.536 1.00 37.78 170 SER A N 1
ATOM 1313 C CA . SER A 1 170 ? 6.711 1.303 -47.281 1.00 37.78 170 SER A CA 1
ATOM 1314 C C . SER A 1 170 ? 7.573 1.215 -48.540 1.00 37.78 170 SER A C 1
ATOM 1316 O O . SER A 1 170 ? 8.761 1.538 -48.525 1.00 37.78 170 SER A O 1
ATOM 1318 N N . THR A 1 171 ? 6.981 0.717 -49.619 1.00 37.28 171 THR A N 1
ATOM 1319 C CA . THR A 1 171 ? 7.525 0.868 -50.967 1.00 37.28 171 THR A CA 1
ATOM 1320 C C . THR A 1 171 ? 7.170 2.265 -51.467 1.00 37.28 171 THR A C 1
ATOM 1322 O O . THR A 1 171 ? 6.017 2.552 -51.772 1.00 37.28 171 THR A O 1
ATOM 1325 N N . ASP A 1 172 ? 8.171 3.139 -51.526 1.00 42.53 172 ASP A N 1
ATOM 1326 C CA . ASP A 1 172 ? 8.182 4.255 -52.474 1.00 42.53 172 ASP A CA 1
ATOM 1327 C C . ASP A 1 172 ? 8.593 3.690 -53.843 1.00 42.53 172 ASP A C 1
ATOM 1329 O O . ASP A 1 172 ? 9.516 2.866 -53.914 1.00 42.53 172 ASP A O 1
ATOM 1333 N N . PRO A 1 173 ? 7.923 4.097 -54.932 1.00 44.09 173 PRO A N 1
ATOM 1334 C CA . PRO A 1 173 ? 8.692 4.804 -55.952 1.00 44.09 173 PRO A CA 1
ATOM 1335 C C . PRO A 1 173 ? 7.926 5.964 -56.619 1.00 44.09 173 PRO A C 1
ATOM 1337 O O . PRO A 1 173 ? 6.867 5.793 -57.212 1.00 44.09 173 PRO A O 1
ATOM 1340 N N . GLU A 1 174 ? 8.546 7.141 -56.541 1.00 39.34 174 GLU A N 1
ATOM 1341 C CA . GLU A 1 174 ? 8.951 8.008 -57.660 1.00 39.34 174 GLU A CA 1
ATOM 1342 C C . GLU A 1 174 ? 7.966 8.264 -58.830 1.00 39.34 174 GLU A C 1
ATOM 1344 O O . GLU A 1 174 ? 7.779 7.422 -59.705 1.00 39.34 174 GLU A O 1
ATOM 1349 N N . SER A 1 175 ? 7.503 9.518 -58.961 1.00 36.31 175 SER A N 1
ATOM 1350 C CA . SER A 1 175 ? 7.345 10.176 -60.273 1.00 36.31 175 SER A CA 1
ATOM 1351 C C . SER A 1 175 ? 7.310 11.716 -60.171 1.00 36.31 175 SER A C 1
ATOM 1353 O O . SER A 1 175 ? 6.306 12.301 -59.775 1.00 36.31 175 SER A O 1
ATOM 1355 N N . THR A 1 176 ? 8.438 12.336 -60.543 1.00 37.19 176 THR A N 1
ATOM 1356 C CA . THR A 1 176 ? 8.592 13.496 -61.460 1.00 37.19 176 THR A CA 1
ATOM 1357 C C . THR A 1 176 ? 7.612 14.683 -61.430 1.00 37.19 176 THR A C 1
ATOM 1359 O O . THR A 1 176 ? 6.454 14.520 -61.785 1.00 37.19 176 THR A O 1
ATOM 1362 N N . GLU A 1 177 ? 8.147 15.900 -61.222 1.00 39.62 177 GLU A N 1
ATOM 1363 C CA . GLU A 1 177 ? 8.202 17.049 -62.177 1.00 39.62 177 GLU A CA 1
ATOM 1364 C C . GLU A 1 177 ? 8.730 18.306 -61.439 1.00 39.62 177 GLU A C 1
ATOM 1366 O O . GLU A 1 177 ? 8.224 18.687 -60.392 1.00 39.62 177 GLU A O 1
ATOM 1371 N N . ARG A 1 178 ? 9.949 18.778 -61.739 1.00 38.59 178 ARG A N 1
ATOM 1372 C CA . ARG A 1 178 ? 10.312 19.892 -62.649 1.00 38.59 178 ARG A CA 1
ATOM 1373 C C . ARG A 1 178 ? 9.793 21.300 -62.276 1.00 38.59 178 ARG A C 1
ATOM 1375 O O . ARG A 1 178 ? 8.621 21.609 -62.401 1.00 38.59 178 ARG A O 1
ATOM 1382 N N . GLU A 1 179 ? 10.795 22.148 -62.020 1.00 38.66 179 GLU A N 1
ATOM 1383 C CA . GLU A 1 179 ? 10.967 23.551 -62.444 1.00 38.66 179 GLU A CA 1
ATOM 1384 C C . GLU A 1 179 ? 10.340 24.742 -61.679 1.00 38.66 179 GLU A C 1
ATOM 1386 O O . GLU A 1 179 ? 9.135 24.931 -61.587 1.00 38.66 179 GLU A O 1
ATOM 1391 N N . SER A 1 180 ? 11.276 25.634 -61.304 1.00 40.62 180 SER A N 1
ATOM 1392 C CA . SER A 1 180 ? 11.210 27.105 -61.293 1.00 40.62 180 SER A CA 1
ATOM 1393 C C . SER A 1 180 ? 10.457 27.818 -60.163 1.00 40.62 180 SER A C 1
ATOM 1395 O O . SER A 1 180 ? 9.268 28.096 -60.280 1.00 40.62 180 SER A O 1
ATOM 1397 N N . LYS A 1 181 ? 11.204 28.351 -59.183 1.00 35.22 181 LYS A N 1
ATOM 1398 C CA . LYS A 1 181 ? 11.685 29.750 -59.196 1.00 35.22 181 LYS A CA 1
ATOM 1399 C C . LYS A 1 181 ? 12.708 30.016 -58.094 1.00 35.22 181 LYS A C 1
ATOM 1401 O O . LYS A 1 181 ? 12.573 29.397 -57.020 1.00 35.22 181 LYS A O 1
#

Nearest PDB structures (foldseek):
  3esh-assembly1_A  TM=2.931E-01  e=3.026E-01  Staphylococcus aureus subsp. aureus Mu50
  1bg9-assembly1_A  TM=4.309E-01  e=2.282E+00  Hordeum vulgare
  8zqa-assembly1_E  TM=5.509E-01  e=7.374E+00  Rhodothermus profundi